Protein AF-A0A938VDA0-F1 (afdb_monomer)

Secondary structure (DSSP, 8-state):
---HHHHHHHHS--SSSGGGTTHHHHHHHHHHHHHHHHHHHHHHHHHHTT-SS--HHHHHHHHHIIIIIIIHHHHHHHIIIIIHHHTTB---TTHHHHHHHHHHHHHHHHHHHHHHHHTT-HHHHHHHHHHHHHHHHHHHHHTTTTSPBSS--S-HHHHHHHHHHHHHHHHHHHHHHHHHHHHHHHHHHH-S-S-HHHHHHHHHHHHHHHIIIIIIHHHHHHHHHHSHHHHHHHHH-HHHHHHHHHHHHHHHHHHHHHHHHTTTSHHHHHHHHHHHHHHHHHHHHHHHHHHHHHHHHHH-

Mean predicted aligned error: 5.17 Å

Solvent-accessible surface area (backbone atoms only — not comparable to full-atom values): 14751 Å² total; per-residue (Å²): 136,84,59,75,68,59,60,54,68,74,66,57,71,68,81,72,57,65,75,44,30,35,53,47,22,39,50,35,9,53,52,20,42,54,51,28,50,54,53,48,54,51,44,49,52,44,41,76,74,66,43,93,66,70,56,65,40,57,51,51,26,34,50,44,21,45,47,62,19,19,54,43,17,44,49,52,18,52,39,70,71,46,40,40,72,71,47,35,29,47,49,41,88,57,35,60,72,43,40,48,58,42,30,51,51,36,39,51,15,49,51,32,31,31,48,17,34,68,71,69,34,64,69,47,27,46,56,15,40,50,48,34,44,52,39,53,52,51,50,46,56,30,42,15,64,88,54,66,67,62,56,88,61,100,49,48,88,60,37,52,57,52,40,54,50,53,45,52,19,50,49,26,36,54,49,11,47,48,43,39,42,51,52,50,51,45,54,72,74,65,55,91,82,79,51,74,65,54,54,52,23,27,47,46,15,15,47,38,14,33,50,40,20,22,50,50,42,50,50,53,55,48,45,41,68,71,37,74,58,29,24,58,46,39,69,75,40,48,65,44,55,53,50,15,47,49,28,20,46,50,10,19,49,40,23,26,53,21,19,58,74,56,16,70,51,75,73,26,29,54,40,32,51,50,9,50,52,32,30,51,50,12,52,50,48,52,44,49,51,46,54,51,36,55,56,54,63,74,75,110

Foldseek 3Di:
DDPPVVVVVVPDDPPDDLLCLLVLLVVQQVVLVVVLVVLVVVQVVCVVVPDPHRPPLSVVLSLLSNQQRHLVSVVSSCCLNPVCVLLQADAAPCLSVVSNVLSVLSSCLSVQLSVCSVVVPLVSNLVSLVSNLVSLVVNCVRSNLVPDGNDDDPCCVLNVVLSVLQVQLSVLLSVLSVLLSVLSVCCVPVPPPDDPQLSVLSNVLSSLSRVQSHRLSCCLSVCCPPPVLSVVLCVVVVVLNVQLSVLSSCLSVQSSVLSNPPRCDDVSVVSNVSSVVSNVVSSVSSCVSVVVSVVVVVVD

pLDDT: mean 91.03, std 11.96, range [44.91, 98.56]

Structure (mmCIF, N/CA/C/O backbone):
data_AF-A0A938VDA0-F1
#
_entry.id   AF-A0A938VDA0-F1
#
loop_
_atom_site.group_PDB
_atom_site.id
_atom_site.type_symbol
_atom_site.label_atom_id
_atom_site.label_alt_id
_atom_site.label_comp_id
_atom_site.label_asym_id
_atom_site.label_entity_id
_atom_site.label_seq_id
_atom_site.pdbx_PDB_ins_code
_atom_site.Cartn_x
_atom_site.Cartn_y
_atom_site.Cartn_z
_atom_site.occupancy
_atom_site.B_iso_or_equiv
_atom_site.auth_seq_id
_atom_site.auth_comp_id
_atom_site.auth_asym_id
_atom_site.auth_atom_id
_atom_site.pdbx_PDB_model_num
ATOM 1 N N . MET A 1 1 ? -37.618 -11.335 28.542 1.00 51.41 1 MET A N 1
ATOM 2 C CA . MET A 1 1 ? -36.724 -12.392 28.023 1.00 51.41 1 MET A CA 1
ATOM 3 C C . MET A 1 1 ? -36.690 -12.282 26.501 1.00 51.41 1 MET A C 1
ATOM 5 O O . MET A 1 1 ? -37.527 -12.860 25.824 1.00 51.41 1 MET A O 1
ATOM 9 N N . TRP A 1 2 ? -35.803 -11.437 25.969 1.00 50.12 2 TRP A N 1
ATOM 10 C CA . TRP A 1 2 ? -35.653 -11.241 24.523 1.00 50.12 2 TRP A CA 1
ATOM 11 C C . TRP A 1 2 ? -34.935 -12.457 23.929 1.00 50.12 2 TRP A C 1
ATOM 13 O O . TRP A 1 2 ? -33.866 -12.837 24.407 1.00 50.12 2 TRP A O 1
ATOM 23 N N . ARG A 1 3 ? -35.543 -13.120 22.937 1.00 59.59 3 ARG A N 1
ATOM 24 C CA . ARG A 1 3 ? -34.975 -14.322 22.311 1.00 59.59 3 ARG A CA 1
ATOM 25 C C . ARG A 1 3 ? -33.664 -13.944 21.615 1.00 59.59 3 ARG A C 1
ATOM 27 O O . ARG A 1 3 ? -33.639 -13.040 20.789 1.00 59.59 3 ARG A O 1
ATOM 34 N N . ILE A 1 4 ? -32.587 -14.687 21.887 1.00 57.53 4 ILE A N 1
ATOM 35 C CA . ILE A 1 4 ? -31.253 -14.564 21.252 1.00 57.53 4 ILE A CA 1
ATOM 36 C C . ILE A 1 4 ? -31.329 -14.528 19.705 1.00 57.53 4 ILE A C 1
ATOM 38 O O . ILE A 1 4 ? -30.445 -13.991 19.037 1.00 57.53 4 ILE A O 1
ATOM 42 N N . VAL A 1 5 ? -32.414 -15.052 19.129 1.00 56.56 5 VAL A N 1
ATOM 43 C CA . VAL A 1 5 ? -32.716 -15.028 17.692 1.00 56.56 5 VAL A CA 1
ATOM 44 C C . VAL A 1 5 ? -32.993 -13.609 17.160 1.00 56.56 5 VAL A C 1
ATOM 46 O O . VAL A 1 5 ? -32.549 -13.292 16.056 1.00 56.56 5 VAL A O 1
ATOM 49 N N . ASP A 1 6 ? -33.622 -12.720 17.937 1.00 54.22 6 ASP A N 1
ATOM 50 C CA . ASP A 1 6 ? -33.937 -11.349 17.492 1.00 54.22 6 ASP A CA 1
ATOM 51 C C . ASP A 1 6 ? -32.702 -10.437 17.465 1.00 54.22 6 ASP A C 1
ATOM 53 O O . ASP A 1 6 ? -32.569 -9.582 16.583 1.00 54.22 6 ASP A O 1
ATOM 57 N N . LEU A 1 7 ? -31.729 -10.695 18.349 1.00 54.41 7 LEU A N 1
ATOM 58 C CA . LEU A 1 7 ? -30.435 -10.004 18.355 1.00 54.41 7 LEU A CA 1
ATOM 59 C C . LEU A 1 7 ? -29.567 -10.362 17.138 1.00 54.41 7 LEU A C 1
ATOM 61 O O . LEU A 1 7 ? -28.778 -9.532 16.691 1.00 54.41 7 LEU A O 1
ATOM 65 N N . ARG A 1 8 ? -29.725 -11.560 16.552 1.00 51.03 8 ARG A N 1
ATOM 66 C CA . ARG A 1 8 ? -29.027 -11.924 15.303 1.00 51.03 8 ARG A CA 1
ATOM 67 C C . ARG A 1 8 ? -29.628 -11.258 14.069 1.00 51.03 8 ARG A C 1
ATOM 69 O O . ARG A 1 8 ? -28.890 -10.956 13.140 1.00 51.03 8 ARG A O 1
ATOM 76 N N . ARG A 1 9 ? -30.937 -10.985 14.051 1.00 48.81 9 ARG A N 1
ATOM 77 C CA . ARG A 1 9 ? -31.575 -10.286 12.920 1.00 48.81 9 ARG A CA 1
ATOM 78 C C . ARG A 1 9 ? -31.249 -8.790 12.878 1.00 48.81 9 ARG A C 1
ATOM 80 O O . ARG A 1 9 ? -31.239 -8.219 11.797 1.00 48.81 9 ARG A O 1
ATOM 87 N N . HIS A 1 10 ? -30.913 -8.184 14.017 1.00 48.62 10 HIS A N 1
ATOM 88 C CA . HIS A 1 10 ? -30.520 -6.770 14.097 1.00 48.62 10 HIS A CA 1
ATOM 89 C C . HIS A 1 10 ? -29.002 -6.535 14.014 1.00 48.62 10 HIS A C 1
ATOM 91 O O . HIS A 1 10 ? -28.570 -5.392 13.872 1.00 48.62 10 HIS A O 1
ATOM 97 N N . SER A 1 11 ? -28.176 -7.586 14.093 1.00 48.91 11 SER A N 1
ATOM 98 C CA . SER A 1 11 ? -26.710 -7.466 14.045 1.00 48.91 11 SER A CA 1
ATOM 99 C C . SER A 1 11 ? -26.097 -7.728 12.667 1.00 48.91 11 SER A C 1
ATOM 101 O O . SER A 1 11 ? -24.922 -7.425 12.447 1.00 48.91 11 SER A O 1
ATOM 103 N N . ILE A 1 12 ? -26.879 -8.230 11.711 1.00 49.72 12 ILE A N 1
ATOM 104 C CA . ILE A 1 12 ? -26.421 -8.448 10.340 1.00 49.72 12 ILE A CA 1
ATOM 105 C C . ILE A 1 12 ? -26.788 -7.200 9.546 1.00 49.72 12 ILE A C 1
ATOM 107 O O . ILE A 1 12 ? -27.939 -6.993 9.172 1.00 49.72 12 ILE A O 1
ATOM 111 N N . GLN A 1 13 ? -25.799 -6.326 9.349 1.00 52.91 13 GLN A N 1
ATOM 112 C CA . GLN A 1 13 ? -25.947 -5.151 8.493 1.00 52.91 13 GLN A CA 1
ATOM 113 C C . GLN A 1 13 ? -26.580 -5.559 7.156 1.00 52.91 13 GLN A C 1
ATOM 115 O O . GLN A 1 13 ? -26.194 -6.605 6.630 1.00 52.91 13 GLN A O 1
ATOM 120 N N . PRO A 1 14 ? -27.499 -4.755 6.591 1.00 45.00 14 PRO A N 1
ATOM 121 C CA . PRO A 1 14 ? -28.117 -5.075 5.314 1.00 45.00 14 PRO A CA 1
ATOM 122 C C . PRO A 1 14 ? -27.029 -5.347 4.268 1.00 45.00 14 PRO A C 1
ATOM 124 O O . PRO A 1 14 ? -26.187 -4.488 3.982 1.00 45.00 14 PRO A O 1
ATOM 127 N N . THR A 1 15 ? -27.032 -6.579 3.755 1.00 53.41 15 THR A N 1
ATOM 128 C CA . THR A 1 15 ? -26.100 -7.112 2.749 1.00 53.41 15 THR A CA 1
ATOM 129 C C . THR A 1 15 ? -26.357 -6.538 1.357 1.00 53.41 15 THR A C 1
ATOM 131 O O . THR A 1 15 ? -25.521 -6.680 0.474 1.00 53.41 15 THR A O 1
ATOM 134 N N . SER A 1 16 ? -27.474 -5.837 1.162 1.00 46.28 16 SER A N 1
ATOM 135 C CA . SER A 1 16 ? -27.840 -5.169 -0.085 1.00 46.28 16 SER A CA 1
ATOM 136 C C . SER A 1 16 ? -27.934 -3.652 0.107 1.00 46.28 16 SER A C 1
ATOM 138 O O . SER A 1 16 ? -28.645 -3.183 0.997 1.00 46.28 16 SER A O 1
ATOM 140 N N . GLY A 1 17 ? -27.248 -2.877 -0.741 1.00 55.62 17 GLY A N 1
ATOM 141 C CA . GLY A 1 17 ? -27.316 -1.409 -0.773 1.00 55.62 17 GLY A CA 1
ATOM 142 C C . GLY A 1 17 ? -25.942 -0.730 -0.821 1.00 55.62 17 GLY A C 1
ATOM 143 O O . GLY A 1 17 ? -24.921 -1.379 -1.034 1.00 55.62 17 GLY A O 1
ATOM 144 N N . ALA A 1 18 ? -25.891 0.589 -0.586 1.00 57.66 18 ALA A N 1
ATOM 145 C CA . ALA A 1 18 ? -24.644 1.377 -0.526 1.00 57.66 18 ALA A CA 1
ATOM 146 C C . ALA A 1 18 ? -23.606 0.830 0.486 1.00 57.66 18 ALA A C 1
ATOM 148 O O . ALA A 1 18 ? -22.428 1.177 0.433 1.00 57.66 18 ALA A O 1
ATOM 149 N N . THR A 1 19 ? -24.033 -0.063 1.383 1.00 61.97 19 THR A N 1
ATOM 150 C CA . THR A 1 19 ? -23.209 -0.833 2.321 1.00 61.97 19 THR A CA 1
ATOM 151 C C . THR A 1 19 ? -22.328 -1.898 1.661 1.00 61.97 19 THR A C 1
ATOM 153 O O . THR A 1 19 ? -21.338 -2.278 2.277 1.00 61.97 19 THR A O 1
ATOM 156 N N . ALA A 1 20 ? -22.612 -2.340 0.430 1.00 79.38 20 ALA A N 1
ATOM 157 C CA . ALA A 1 20 ? -21.782 -3.278 -0.343 1.00 79.38 20 ALA A CA 1
ATOM 158 C C . ALA A 1 20 ? -20.717 -2.576 -1.214 1.00 79.38 20 ALA A C 1
ATOM 160 O O . ALA A 1 20 ? -19.904 -3.220 -1.864 1.00 79.38 20 ALA A O 1
ATOM 161 N N . ALA A 1 21 ? -20.670 -1.238 -1.222 1.00 84.44 21 ALA A N 1
ATOM 162 C CA . ALA A 1 21 ? -19.783 -0.471 -2.102 1.00 84.44 21 ALA A CA 1
ATOM 163 C C . ALA A 1 21 ? -18.288 -0.833 -1.970 1.00 84.44 21 ALA A C 1
ATOM 165 O O . ALA A 1 21 ? -17.552 -0.778 -2.954 1.00 84.44 21 ALA A O 1
ATOM 166 N N . TRP A 1 22 ? -17.845 -1.227 -0.773 1.00 90.50 22 TRP A N 1
ATOM 167 C CA . TRP A 1 22 ? -16.465 -1.634 -0.486 1.00 90.50 22 TRP A CA 1
ATOM 168 C C . TRP A 1 22 ? -16.049 -2.925 -1.216 1.00 90.50 22 TRP A C 1
ATOM 170 O O . TRP A 1 22 ? -14.860 -3.108 -1.472 1.00 90.50 22 TRP A O 1
ATOM 180 N N . GLU A 1 23 ? -16.999 -3.783 -1.610 1.00 94.31 23 GLU A N 1
ATOM 181 C CA . GLU A 1 23 ? -16.739 -5.016 -2.373 1.00 94.31 23 GLU A CA 1
ATOM 182 C C . GLU A 1 23 ? -16.109 -4.716 -3.735 1.00 94.31 23 GLU A C 1
ATOM 184 O O . GLU A 1 23 ? -15.361 -5.525 -4.271 1.00 94.31 23 GLU A O 1
ATOM 189 N N . ARG A 1 24 ? -16.317 -3.510 -4.276 1.00 95.12 24 ARG A N 1
ATOM 190 C CA . ARG A 1 24 ? -15.677 -3.089 -5.527 1.00 95.12 24 ARG A CA 1
ATOM 191 C C . ARG A 1 24 ? -14.156 -3.009 -5.408 1.00 95.12 24 ARG A C 1
ATOM 193 O O . ARG A 1 24 ? -13.468 -3.359 -6.358 1.00 95.12 24 ARG A O 1
ATOM 200 N N . PHE A 1 25 ? -13.618 -2.627 -4.247 1.00 96.62 25 PHE A N 1
ATOM 201 C CA . PHE A 1 25 ? -12.173 -2.703 -4.011 1.00 96.62 25 PHE A CA 1
ATOM 202 C C . PHE A 1 25 ? -11.686 -4.155 -3.902 1.00 96.62 25 PHE A C 1
ATOM 204 O O . PHE A 1 25 ? -10.591 -4.452 -4.375 1.00 96.62 25 PHE A O 1
ATOM 211 N N . LEU A 1 26 ? -12.501 -5.073 -3.357 1.00 96.19 26 LEU A N 1
ATOM 212 C CA . LEU A 1 26 ? -12.177 -6.505 -3.390 1.00 96.19 26 LEU A CA 1
ATOM 213 C C . LEU A 1 26 ? -12.127 -7.036 -4.820 1.00 96.19 26 LEU A C 1
ATOM 215 O O . LEU A 1 26 ? -11.222 -7.799 -5.135 1.00 96.19 26 LEU A O 1
ATOM 219 N N . LEU A 1 27 ? -13.064 -6.627 -5.680 1.00 96.94 27 LEU A N 1
ATOM 220 C CA . LEU A 1 27 ? -13.062 -7.018 -7.090 1.00 96.94 27 LEU A CA 1
ATOM 221 C C . LEU A 1 27 ? -11.799 -6.526 -7.802 1.00 96.94 27 LEU A C 1
ATOM 223 O O . LEU A 1 27 ? -11.171 -7.307 -8.512 1.00 96.94 27 LEU A O 1
ATOM 227 N N . VAL A 1 28 ? -11.379 -5.277 -7.562 1.00 97.88 28 VAL A N 1
ATOM 228 C CA . VAL A 1 28 ? -10.095 -4.770 -8.079 1.00 97.88 28 VAL A CA 1
ATOM 229 C C . VAL A 1 28 ? -8.932 -5.609 -7.552 1.00 97.88 28 VAL A C 1
ATOM 231 O O . VAL A 1 28 ? -8.068 -6.007 -8.333 1.00 97.88 28 VAL A O 1
ATOM 234 N N . GLY A 1 29 ? -8.920 -5.930 -6.256 1.00 97.81 29 GLY A N 1
ATOM 235 C CA . GLY A 1 29 ? -7.858 -6.732 -5.656 1.00 97.81 29 GLY A CA 1
ATOM 236 C C . GLY A 1 29 ? -7.781 -8.153 -6.220 1.00 97.81 29 GLY A C 1
ATOM 237 O O . GLY A 1 29 ? -6.710 -8.596 -6.628 1.00 97.81 29 GLY A O 1
ATOM 238 N N . ALA A 1 30 ? -8.914 -8.851 -6.302 1.00 98.00 30 ALA A N 1
ATOM 239 C CA . ALA A 1 30 ? -9.009 -10.202 -6.851 1.00 98.00 30 ALA A CA 1
ATOM 240 C C . ALA A 1 30 ? -8.657 -10.236 -8.345 1.00 98.00 30 ALA A C 1
ATOM 242 O O . ALA A 1 30 ? -7.887 -11.094 -8.774 1.00 98.00 30 ALA A O 1
ATOM 243 N N . GLY A 1 31 ? -9.157 -9.271 -9.124 1.00 98.38 31 GLY A N 1
ATOM 244 C CA . GLY A 1 31 ? -8.803 -9.123 -10.535 1.00 98.38 31 GLY A CA 1
ATOM 245 C C . GLY A 1 31 ? -7.309 -8.861 -10.730 1.00 98.38 31 GLY A C 1
ATOM 246 O O . GLY A 1 31 ? -6.688 -9.467 -11.600 1.00 98.38 31 GLY A O 1
ATOM 247 N N . SER A 1 32 ? -6.706 -8.034 -9.872 1.00 98.50 32 SER A N 1
ATOM 248 C CA . SER A 1 32 ? -5.265 -7.762 -9.914 1.00 98.50 32 SER A CA 1
ATOM 249 C C . SER A 1 32 ? -4.434 -8.998 -9.576 1.00 98.50 32 SER A C 1
ATOM 251 O O . SER A 1 32 ? -3.435 -9.258 -10.241 1.00 98.50 32 SER A O 1
ATOM 253 N N . LEU A 1 33 ? -4.860 -9.793 -8.588 1.00 98.50 33 LEU A N 1
ATOM 254 C CA . LEU A 1 33 ? -4.209 -11.059 -8.248 1.00 98.50 33 LEU A CA 1
ATOM 255 C C . LEU A 1 33 ? -4.292 -12.065 -9.404 1.00 98.50 33 LEU A C 1
ATOM 257 O O . LEU A 1 33 ? -3.285 -12.680 -9.748 1.00 98.50 33 LEU A O 1
ATOM 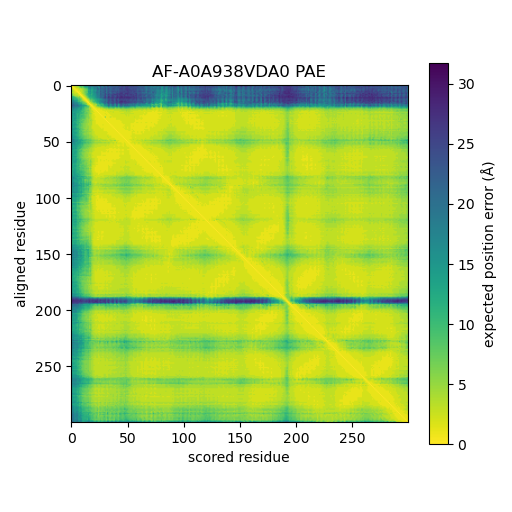261 N N . ALA A 1 34 ? -5.464 -12.204 -10.031 1.00 98.44 34 ALA A N 1
ATOM 262 C CA . ALA A 1 34 ? -5.645 -13.080 -11.186 1.00 98.44 34 ALA A CA 1
ATOM 263 C C . ALA A 1 34 ? -4.764 -12.643 -12.370 1.00 98.44 34 ALA A C 1
ATOM 265 O O . ALA A 1 34 ? -4.059 -13.466 -12.952 1.00 98.44 34 ALA A O 1
ATOM 266 N N . ALA A 1 35 ? -4.729 -11.344 -12.680 1.00 98.50 35 ALA A N 1
ATOM 267 C CA . ALA A 1 35 ? -3.855 -10.797 -13.715 1.00 98.50 35 ALA A CA 1
ATOM 268 C C . ALA A 1 35 ? -2.366 -11.019 -13.390 1.00 98.50 35 ALA A C 1
ATOM 270 O O . ALA A 1 35 ? -1.595 -11.413 -14.265 1.00 98.50 35 ALA A O 1
ATOM 271 N N . ALA A 1 36 ? -1.960 -10.835 -12.129 1.00 98.44 36 ALA A N 1
ATOM 272 C CA . ALA A 1 36 ? -0.593 -11.103 -11.695 1.00 98.44 36 ALA A CA 1
ATOM 273 C C . ALA A 1 36 ? -0.236 -12.586 -11.851 1.00 98.44 36 ALA A C 1
ATOM 275 O O . ALA A 1 36 ? 0.874 -12.893 -12.277 1.00 98.44 36 ALA A O 1
ATOM 276 N N . ALA A 1 37 ? -1.156 -13.507 -11.549 1.00 98.50 37 ALA A N 1
ATOM 277 C CA . ALA A 1 37 ? -0.945 -14.940 -11.740 1.00 98.50 37 ALA A CA 1
ATOM 278 C C . ALA A 1 37 ? -0.730 -15.296 -13.222 1.00 98.50 37 ALA A C 1
ATOM 280 O O . ALA A 1 37 ? 0.184 -16.055 -13.535 1.00 98.50 37 ALA A O 1
ATOM 281 N N . VAL A 1 38 ? -1.498 -14.692 -14.137 1.00 98.56 38 VAL A N 1
ATOM 282 C CA . VAL A 1 38 ? -1.310 -14.862 -15.590 1.00 98.56 38 VAL A CA 1
ATOM 283 C C . VAL A 1 38 ? 0.061 -14.348 -16.038 1.00 98.56 38 VAL A C 1
ATOM 285 O O . VAL A 1 38 ? 0.774 -15.048 -16.757 1.00 98.56 38 VAL A O 1
ATOM 288 N N . LEU A 1 39 ? 0.470 -13.155 -15.590 1.00 98.25 39 LEU A N 1
ATOM 289 C CA . LEU A 1 39 ? 1.792 -12.612 -15.921 1.00 98.25 39 LEU A CA 1
ATOM 290 C C . LEU A 1 39 ? 2.936 -13.444 -15.324 1.00 98.25 39 LEU A C 1
ATOM 292 O O . LEU A 1 39 ? 3.953 -13.626 -15.987 1.00 98.25 39 LEU A O 1
ATOM 296 N N . ASN A 1 40 ? 2.766 -13.990 -14.116 1.00 98.06 40 ASN A N 1
ATOM 297 C CA . ASN A 1 40 ? 3.735 -14.916 -13.525 1.00 98.06 40 ASN A CA 1
ATOM 298 C C . ASN A 1 40 ? 3.835 -16.217 -14.329 1.00 98.06 40 ASN A C 1
ATOM 300 O O . ASN A 1 40 ? 4.942 -16.672 -14.591 1.00 98.06 40 ASN A O 1
ATOM 304 N N . ALA A 1 41 ? 2.712 -16.797 -14.761 1.00 98.44 41 ALA A N 1
ATOM 305 C CA . ALA A 1 41 ? 2.722 -17.996 -15.598 1.00 98.44 41 ALA A CA 1
ATOM 306 C C . ALA A 1 41 ? 3.474 -17.751 -16.915 1.00 98.44 41 ALA A C 1
ATOM 308 O O . ALA A 1 41 ? 4.315 -18.560 -17.300 1.00 98.44 41 ALA A O 1
ATOM 309 N N . ARG A 1 42 ? 3.242 -16.598 -17.558 1.00 97.88 42 ARG A N 1
ATOM 310 C CA . ARG A 1 42 ? 4.019 -16.172 -18.729 1.00 97.88 42 ARG A CA 1
ATOM 311 C C . ARG A 1 42 ? 5.512 -16.048 -18.411 1.00 97.88 42 ARG A C 1
ATOM 313 O O . ARG A 1 42 ? 6.321 -16.610 -19.135 1.00 97.88 42 ARG A O 1
ATOM 320 N N . ALA A 1 43 ? 5.871 -15.361 -17.326 1.00 97.50 43 ALA A N 1
ATOM 321 C CA . ALA A 1 43 ? 7.266 -15.198 -16.922 1.00 97.50 43 ALA A CA 1
ATOM 322 C C . ALA A 1 43 ? 7.962 -16.549 -16.668 1.00 97.50 43 ALA A C 1
ATOM 324 O O . ALA A 1 43 ? 9.117 -16.722 -17.042 1.00 97.50 43 ALA A O 1
ATOM 325 N N . ILE A 1 44 ? 7.257 -17.525 -16.084 1.00 98.12 44 ILE A N 1
ATOM 326 C CA . ILE A 1 44 ? 7.762 -18.894 -15.899 1.00 98.12 44 ILE A CA 1
ATOM 327 C C . ILE A 1 44 ? 8.010 -19.572 -17.250 1.00 98.12 44 ILE A C 1
ATOM 329 O O . ILE A 1 44 ? 9.059 -20.185 -17.425 1.00 98.12 44 ILE A O 1
ATOM 333 N N . VAL A 1 45 ? 7.082 -19.453 -18.206 1.00 98.25 45 VAL A N 1
ATOM 334 C CA . VAL A 1 45 ? 7.259 -19.999 -19.563 1.00 98.25 45 VAL A CA 1
ATOM 335 C C . VAL A 1 45 ? 8.481 -19.383 -20.247 1.00 98.25 45 VAL A C 1
ATOM 337 O O . VAL A 1 45 ? 9.287 -20.125 -20.801 1.00 98.25 45 VAL A O 1
ATOM 340 N N . ASP A 1 46 ? 8.661 -18.063 -20.149 1.00 97.19 46 ASP A N 1
ATOM 341 C CA . ASP A 1 46 ? 9.818 -17.365 -20.723 1.00 97.19 46 ASP A CA 1
ATOM 342 C C . ASP A 1 46 ? 11.140 -17.881 -20.111 1.00 97.19 46 ASP A C 1
ATOM 344 O O . ASP A 1 46 ? 12.086 -18.186 -20.840 1.00 97.19 46 ASP A O 1
ATOM 348 N N . LEU A 1 47 ? 11.197 -18.051 -18.781 1.00 97.62 47 LEU A N 1
ATOM 349 C CA . LEU A 1 47 ? 12.372 -18.584 -18.074 1.00 97.62 47 LEU A CA 1
ATOM 350 C C . LEU A 1 47 ? 12.680 -20.039 -18.460 1.00 97.62 47 LEU A C 1
ATOM 352 O O . LEU A 1 47 ? 13.828 -20.375 -18.744 1.00 97.62 47 LEU A O 1
ATOM 356 N N . VAL A 1 48 ? 11.664 -20.906 -18.506 1.00 98.19 48 VAL A N 1
ATOM 357 C CA . VAL A 1 48 ? 11.820 -22.311 -18.933 1.00 98.19 48 VAL A CA 1
ATOM 358 C C . VAL A 1 48 ? 12.241 -22.397 -20.404 1.00 98.19 48 VAL A C 1
ATOM 360 O O . VAL A 1 48 ? 13.001 -23.289 -20.772 1.00 98.19 48 VAL A O 1
ATOM 363 N N . GLY A 1 49 ? 11.808 -21.444 -21.233 1.00 97.56 49 GLY A N 1
ATOM 364 C CA . GLY A 1 49 ? 12.228 -21.285 -22.626 1.00 97.56 49 GLY A CA 1
ATOM 365 C C . GLY A 1 49 ? 13.658 -20.765 -22.814 1.00 97.56 49 GLY A C 1
ATOM 366 O O . GLY A 1 49 ? 14.085 -20.589 -23.953 1.00 97.56 49 GLY A O 1
ATOM 367 N N . GLY A 1 50 ? 14.404 -20.526 -21.729 1.00 97.75 50 GLY A N 1
ATOM 368 C CA . GLY A 1 50 ? 15.809 -20.119 -21.764 1.00 97.75 50 GLY A CA 1
ATOM 369 C C . GLY A 1 50 ? 16.056 -18.624 -21.554 1.00 97.75 50 GLY A C 1
ATOM 370 O O . GLY A 1 50 ? 17.201 -18.188 -21.686 1.00 97.75 50 GLY A O 1
ATOM 371 N N . ALA A 1 51 ? 15.037 -17.823 -21.218 1.00 97.00 51 ALA A N 1
ATOM 372 C CA . ALA A 1 51 ? 15.272 -16.438 -20.817 1.00 97.00 51 ALA A CA 1
ATOM 373 C C . ALA A 1 51 ? 16.098 -16.396 -19.512 1.00 97.00 51 ALA A C 1
ATOM 375 O O . ALA A 1 51 ? 15.772 -17.107 -18.560 1.00 97.00 51 ALA A O 1
ATOM 376 N N . PRO A 1 52 ? 17.146 -15.556 -19.419 1.00 96.56 52 PRO A N 1
ATOM 377 C CA . PRO A 1 52 ? 18.022 -15.535 -18.246 1.00 96.56 52 PRO A CA 1
ATOM 378 C C . PRO A 1 52 ? 17.364 -14.890 -17.017 1.00 96.56 52 PRO A C 1
ATOM 380 O O . PRO A 1 52 ? 17.693 -15.241 -15.887 1.00 96.56 52 PRO A O 1
ATOM 383 N N . ILE A 1 53 ? 16.453 -13.936 -17.232 1.00 96.56 53 ILE A N 1
ATOM 384 C CA . ILE A 1 53 ? 15.705 -13.209 -16.201 1.00 96.56 53 ILE A CA 1
ATOM 385 C C . ILE A 1 53 ? 14.330 -12.799 -16.742 1.00 96.56 53 ILE A C 1
ATOM 387 O O . ILE A 1 53 ? 14.126 -12.716 -17.954 1.00 96.56 53 ILE A O 1
ATOM 391 N N . VAL A 1 54 ? 13.394 -12.495 -15.842 1.00 96.81 54 VAL A N 1
ATOM 392 C CA . VAL A 1 54 ? 12.080 -11.948 -16.209 1.00 96.81 54 VAL A CA 1
ATOM 393 C C . VAL A 1 54 ? 12.253 -10.532 -16.781 1.00 96.81 54 VAL A C 1
ATOM 395 O O . VAL A 1 54 ? 12.915 -9.715 -16.137 1.00 96.81 54 VAL A O 1
ATOM 398 N N . PRO A 1 55 ? 11.646 -10.196 -17.938 1.00 94.44 55 PRO A N 1
ATOM 399 C CA . PRO A 1 55 ? 11.711 -8.845 -18.489 1.00 94.44 55 PRO A CA 1
ATOM 400 C C . PRO A 1 55 ? 11.222 -7.790 -17.489 1.00 94.44 55 PRO A C 1
ATOM 402 O O . PRO A 1 55 ? 10.164 -7.957 -16.878 1.00 94.44 55 PRO A O 1
ATOM 405 N N . THR A 1 56 ? 11.946 -6.672 -17.367 1.00 92.56 56 THR A N 1
ATOM 406 C CA . THR A 1 56 ? 11.652 -5.606 -16.390 1.00 92.56 56 THR A CA 1
ATOM 407 C C . THR A 1 56 ? 10.204 -5.124 -16.468 1.00 92.56 56 THR A C 1
ATOM 409 O O . THR A 1 56 ? 9.542 -5.022 -15.442 1.00 92.56 56 THR A O 1
ATOM 412 N N . ALA A 1 57 ? 9.666 -4.918 -17.674 1.00 94.56 57 ALA A N 1
ATOM 413 C CA . ALA A 1 57 ? 8.271 -4.520 -17.871 1.00 94.56 57 ALA A CA 1
ATOM 414 C C . ALA A 1 57 ? 7.267 -5.506 -17.240 1.00 94.56 57 ALA A C 1
ATOM 416 O O . ALA A 1 57 ? 6.290 -5.090 -16.618 1.00 94.56 57 ALA A O 1
ATOM 417 N N . VAL A 1 58 ? 7.520 -6.814 -17.361 1.00 96.81 58 VAL A N 1
ATOM 418 C CA . VAL A 1 58 ? 6.673 -7.864 -16.775 1.00 96.81 58 VAL A CA 1
ATOM 419 C C . VAL A 1 58 ? 6.837 -7.893 -15.256 1.00 96.81 58 VAL A C 1
ATOM 421 O O . VAL A 1 58 ? 5.838 -7.946 -14.539 1.00 96.81 58 VAL A O 1
ATOM 424 N N . ALA A 1 59 ? 8.071 -7.799 -14.754 1.00 96.19 59 ALA A N 1
ATOM 425 C CA . ALA A 1 59 ? 8.351 -7.770 -13.319 1.00 96.19 59 ALA A CA 1
ATOM 426 C C . ALA A 1 59 ? 7.690 -6.563 -12.622 1.00 96.19 59 ALA A C 1
ATOM 428 O O . ALA A 1 59 ? 7.035 -6.720 -11.591 1.00 96.19 59 ALA A O 1
ATOM 429 N N . GLU A 1 60 ? 7.795 -5.372 -13.213 1.00 95.31 60 GLU A N 1
ATOM 430 C CA . GLU A 1 60 ? 7.182 -4.138 -12.712 1.00 95.31 60 GLU A CA 1
ATOM 431 C C . GLU A 1 60 ? 5.647 -4.198 -12.756 1.00 95.31 60 GLU A C 1
ATOM 433 O O . GLU A 1 60 ? 4.978 -3.830 -11.785 1.00 95.31 60 GLU A O 1
ATOM 438 N N . ALA A 1 61 ? 5.079 -4.738 -13.839 1.00 97.31 61 ALA A N 1
ATOM 439 C CA . ALA A 1 61 ? 3.643 -4.971 -13.962 1.00 97.31 61 ALA A CA 1
ATOM 440 C C . ALA A 1 61 ? 3.120 -5.931 -12.878 1.00 97.31 61 ALA A C 1
ATOM 442 O O . ALA A 1 61 ? 2.119 -5.627 -12.222 1.00 97.31 61 ALA A O 1
ATOM 443 N N . ILE A 1 62 ? 3.811 -7.055 -12.641 1.00 97.94 62 ILE A N 1
ATOM 444 C CA . ILE A 1 62 ? 3.484 -8.016 -11.575 1.00 97.94 62 ILE A CA 1
ATOM 445 C C . ILE A 1 62 ? 3.563 -7.340 -10.204 1.00 97.94 62 ILE A C 1
ATOM 447 O O . ILE A 1 62 ? 2.623 -7.440 -9.414 1.00 97.94 62 ILE A O 1
ATOM 451 N N . ALA A 1 63 ? 4.655 -6.628 -9.919 1.00 97.00 63 ALA A N 1
ATOM 452 C CA . ALA A 1 63 ? 4.849 -5.959 -8.638 1.00 97.00 63 ALA A CA 1
ATOM 453 C C . ALA A 1 63 ? 3.750 -4.918 -8.362 1.00 97.00 63 ALA A C 1
ATOM 455 O O . ALA A 1 63 ? 3.218 -4.868 -7.251 1.00 97.00 63 ALA A O 1
ATOM 456 N N . HIS A 1 64 ? 3.356 -4.129 -9.368 1.00 97.94 64 HIS A N 1
ATOM 457 C CA . HIS A 1 64 ? 2.266 -3.162 -9.233 1.00 97.94 64 HIS A CA 1
ATOM 458 C C . HIS A 1 64 ? 0.911 -3.846 -8.987 1.00 97.94 64 HIS A C 1
ATOM 460 O O . HIS A 1 64 ? 0.177 -3.439 -8.082 1.00 97.94 64 HIS A O 1
ATOM 466 N N . LEU A 1 65 ? 0.594 -4.914 -9.730 1.00 98.50 65 LEU A N 1
ATOM 467 C CA . LEU A 1 65 ? -0.643 -5.682 -9.548 1.00 98.50 65 LEU A CA 1
ATOM 468 C C . LEU A 1 65 ? -0.730 -6.327 -8.163 1.00 98.50 65 LEU A C 1
ATOM 470 O O . LEU A 1 65 ? -1.796 -6.316 -7.554 1.00 98.50 65 LEU A O 1
ATOM 474 N N . LEU A 1 66 ? 0.370 -6.867 -7.637 1.00 98.44 66 LEU A N 1
ATOM 475 C CA . LEU A 1 66 ? 0.381 -7.492 -6.314 1.00 98.44 66 LEU A CA 1
ATOM 476 C C . LEU A 1 66 ? 0.291 -6.456 -5.189 1.00 98.44 66 LEU A C 1
ATOM 478 O O . LEU A 1 66 ? -0.496 -6.628 -4.256 1.00 98.44 66 LEU A O 1
ATOM 482 N N . LEU A 1 67 ? 1.074 -5.377 -5.268 1.00 98.06 67 LEU A N 1
ATOM 483 C CA . LEU A 1 67 ? 1.162 -4.395 -4.191 1.00 98.06 67 LEU A CA 1
ATOM 484 C C . LEU A 1 67 ? 0.002 -3.393 -4.217 1.00 98.06 67 LEU A C 1
ATOM 486 O O . LEU A 1 67 ? -0.753 -3.294 -3.249 1.00 98.06 67 LEU A O 1
ATOM 490 N N . MET A 1 68 ? -0.144 -2.656 -5.321 1.00 98.00 68 MET A N 1
ATOM 491 C CA . MET A 1 68 ? -1.159 -1.608 -5.461 1.00 98.00 68 MET A CA 1
ATOM 492 C C . MET A 1 68 ? -2.511 -2.205 -5.856 1.00 98.00 68 MET A C 1
ATOM 494 O O . MET A 1 68 ? -3.546 -1.783 -5.350 1.00 98.00 68 MET A O 1
ATOM 498 N N . GLY A 1 69 ? -2.536 -3.230 -6.703 1.00 98.19 69 GLY A N 1
ATOM 499 C CA . GLY A 1 69 ? -3.783 -3.898 -7.073 1.00 98.19 69 GLY A CA 1
ATOM 500 C C . GLY A 1 69 ? -4.371 -4.730 -5.930 1.00 98.19 69 GLY A C 1
ATOM 501 O O . GLY A 1 69 ? -5.397 -4.376 -5.348 1.00 98.19 69 GLY A O 1
ATOM 502 N N . PHE A 1 70 ? -3.713 -5.839 -5.590 1.00 98.50 70 PHE A N 1
ATOM 503 C CA . PHE A 1 70 ? -4.221 -6.839 -4.654 1.00 98.50 70 PHE A CA 1
ATOM 504 C C . PHE A 1 70 ? -4.130 -6.398 -3.191 1.00 98.50 70 PHE A C 1
ATOM 506 O O . PHE A 1 70 ? -5.163 -6.221 -2.539 1.00 98.50 70 PHE A O 1
ATOM 513 N N . ALA A 1 71 ? -2.918 -6.208 -2.663 1.00 97.88 71 ALA A N 1
ATOM 514 C CA . ALA A 1 71 ? -2.725 -5.987 -1.233 1.00 97.88 71 ALA A CA 1
ATOM 515 C C . ALA A 1 71 ? -3.364 -4.671 -0.761 1.00 97.88 71 ALA A C 1
ATOM 517 O O . ALA A 1 71 ? -4.131 -4.657 0.206 1.00 97.88 71 ALA A O 1
ATOM 518 N N . LEU A 1 72 ? -3.113 -3.569 -1.475 1.00 98.00 72 LEU A N 1
ATOM 519 C CA . LEU A 1 72 ? -3.740 -2.285 -1.172 1.00 98.00 72 LEU A CA 1
ATOM 520 C C . LEU A 1 72 ? -5.249 -2.297 -1.464 1.00 98.00 72 LEU A C 1
ATOM 522 O O . LEU A 1 72 ? -6.007 -1.761 -0.660 1.00 98.00 72 LEU A O 1
ATOM 526 N N . GLY A 1 73 ? -5.717 -2.967 -2.525 1.00 97.69 73 GLY A N 1
ATOM 527 C CA . GLY A 1 73 ? -7.152 -3.147 -2.786 1.00 97.69 73 GLY A CA 1
ATOM 528 C C . GLY A 1 73 ? -7.889 -3.818 -1.620 1.00 97.69 73 GLY A C 1
ATOM 529 O O . GLY A 1 73 ? -8.938 -3.338 -1.185 1.00 97.69 73 GLY A O 1
ATOM 530 N N . LEU A 1 74 ? -7.302 -4.865 -1.029 1.00 97.06 74 LEU A N 1
ATOM 531 C CA . LEU A 1 74 ? -7.840 -5.519 0.166 1.00 97.06 74 LEU A CA 1
ATOM 532 C C . LEU A 1 74 ? -7.872 -4.571 1.375 1.00 97.06 74 LEU A C 1
ATOM 534 O O . LEU A 1 74 ? -8.877 -4.512 2.089 1.00 97.06 74 LEU A O 1
ATOM 538 N N . VAL A 1 75 ? -6.807 -3.790 1.590 1.00 96.19 75 VAL A N 1
ATOM 539 C CA . VAL A 1 75 ? -6.765 -2.785 2.665 1.00 96.19 75 VAL A CA 1
ATOM 540 C C . VAL A 1 75 ? -7.833 -1.714 2.464 1.00 96.19 75 VAL A C 1
ATOM 542 O O . VAL A 1 75 ? -8.555 -1.417 3.412 1.00 96.19 75 VAL A O 1
ATOM 545 N N . LEU A 1 76 ? -7.998 -1.173 1.255 1.00 96.62 76 LEU A N 1
ATOM 546 C CA . LEU A 1 76 ? -9.032 -0.180 0.942 1.00 96.62 76 LEU A CA 1
ATOM 547 C C . LEU A 1 76 ? -10.438 -0.744 1.171 1.00 96.62 76 LEU A C 1
ATOM 549 O O . LEU A 1 76 ? -11.290 -0.060 1.744 1.00 96.62 76 LEU A O 1
ATOM 553 N N . ALA A 1 77 ? -10.675 -2.001 0.791 1.00 95.38 77 ALA A N 1
ATOM 554 C CA . ALA A 1 77 ? -11.938 -2.693 1.017 1.00 95.38 77 ALA A CA 1
ATOM 555 C C . ALA A 1 77 ? -12.257 -2.830 2.517 1.00 95.38 77 ALA A C 1
ATOM 557 O O . ALA A 1 77 ? -13.308 -2.378 2.986 1.00 95.38 77 ALA A O 1
ATOM 558 N N . ILE A 1 78 ? -11.326 -3.396 3.293 1.00 92.75 78 ILE A N 1
ATOM 559 C CA . ILE A 1 78 ? -11.479 -3.585 4.744 1.00 92.75 78 ILE A CA 1
ATOM 560 C C . ILE A 1 78 ? -11.618 -2.230 5.441 1.00 92.75 78 ILE A C 1
ATOM 562 O O . ILE A 1 78 ? -12.495 -2.047 6.292 1.00 92.75 78 ILE A O 1
ATOM 566 N N . ALA A 1 79 ? -10.787 -1.258 5.068 1.00 92.56 79 ALA A N 1
ATOM 567 C CA . ALA A 1 79 ? -10.774 0.049 5.697 1.00 92.56 79 ALA A CA 1
ATOM 568 C C . ALA A 1 79 ? -12.068 0.828 5.432 1.00 92.56 79 ALA A C 1
ATOM 570 O O . ALA A 1 79 ? -12.643 1.395 6.363 1.00 92.56 79 ALA A O 1
ATOM 571 N N . SER A 1 80 ? -12.586 0.783 4.203 1.00 92.38 80 SER A N 1
ATOM 572 C CA . SER A 1 80 ? -13.870 1.408 3.855 1.00 92.38 80 SER A CA 1
ATOM 573 C C . SER A 1 80 ? -15.020 0.832 4.686 1.00 92.38 80 SER A C 1
ATOM 575 O O . SER A 1 80 ? -15.908 1.567 5.122 1.00 92.38 80 SER A O 1
ATOM 577 N N . ARG A 1 81 ? -14.985 -0.477 4.966 1.00 90.62 81 ARG A N 1
ATOM 578 C CA . ARG A 1 81 ? -16.024 -1.159 5.745 1.00 90.62 81 ARG A CA 1
ATOM 579 C C . ARG A 1 81 ? -15.916 -0.906 7.251 1.00 90.62 81 ARG A C 1
ATOM 581 O O . ARG A 1 81 ? -16.934 -0.679 7.904 1.00 90.62 81 ARG A O 1
ATOM 588 N N . VAL A 1 82 ? -14.710 -0.978 7.813 1.00 90.56 82 VAL A N 1
ATOM 589 C CA . VAL A 1 82 ? -14.519 -1.137 9.268 1.00 90.56 82 VAL A CA 1
ATOM 590 C C . VAL A 1 82 ? -13.825 0.065 9.920 1.00 90.56 82 VAL A C 1
ATOM 592 O O . VAL A 1 82 ? -14.128 0.408 11.067 1.00 90.56 82 VAL A O 1
ATOM 595 N N . LEU A 1 83 ? -12.919 0.741 9.207 1.00 89.69 83 LEU A N 1
ATOM 596 C CA . LEU A 1 83 ? -11.936 1.632 9.830 1.00 89.69 83 LEU A CA 1
ATOM 597 C C . LEU A 1 83 ? -12.560 2.882 10.456 1.00 89.69 83 LEU A C 1
ATOM 599 O O . LEU A 1 83 ? -12.215 3.233 11.581 1.00 89.69 83 LEU A O 1
ATOM 603 N N . HIS A 1 84 ? -13.510 3.530 9.776 1.00 87.94 84 HIS A N 1
ATOM 604 C CA . HIS A 1 84 ? -14.143 4.756 10.282 1.00 87.94 84 HIS A CA 1
ATOM 605 C C . HIS A 1 84 ? -14.816 4.538 11.650 1.00 87.94 84 HIS A C 1
ATOM 607 O O . HIS A 1 84 ? -14.690 5.372 12.549 1.00 87.94 84 HIS A O 1
ATOM 613 N N . ARG A 1 85 ? -15.453 3.374 11.848 1.00 88.75 85 ARG A N 1
ATOM 614 C CA . ARG A 1 85 ? -16.084 2.996 13.125 1.00 88.75 85 ARG A CA 1
ATOM 615 C C . ARG A 1 85 ? -15.041 2.656 14.176 1.00 88.75 85 ARG A C 1
ATOM 617 O O . ARG A 1 85 ? -15.124 3.137 15.299 1.00 88.75 85 ARG A O 1
ATOM 624 N N . MET A 1 86 ? -14.041 1.864 13.795 1.00 89.69 86 MET A N 1
ATOM 625 C CA . MET A 1 86 ? -12.966 1.440 14.691 1.00 89.69 86 MET A CA 1
ATOM 626 C C . MET A 1 86 ? -12.121 2.596 15.222 1.00 89.69 86 MET A C 1
ATOM 628 O O . MET A 1 86 ? -11.633 2.524 16.352 1.00 89.69 86 MET A O 1
ATOM 632 N N . LEU A 1 87 ? -11.909 3.629 14.408 1.00 91.81 87 LEU A N 1
ATOM 633 C CA . LEU A 1 87 ? -11.107 4.792 14.773 1.00 91.81 87 LEU A CA 1
ATOM 634 C C . LEU A 1 87 ? -11.940 5.935 15.357 1.00 91.81 87 LEU A C 1
ATOM 636 O O . LEU A 1 87 ? -11.352 6.931 15.779 1.00 91.81 87 LEU A O 1
ATOM 640 N N . LEU A 1 88 ? -13.274 5.810 15.393 1.00 93.00 88 LEU A N 1
ATOM 641 C CA . LEU A 1 88 ? -14.207 6.880 15.767 1.00 93.00 88 LEU A CA 1
ATOM 642 C C . LEU A 1 88 ? -13.927 8.172 14.988 1.00 93.00 88 LEU A C 1
ATOM 644 O O . LEU A 1 88 ? -13.831 9.257 15.565 1.00 93.00 88 LEU A O 1
ATOM 648 N N . VAL A 1 89 ? -13.722 8.040 13.679 1.00 92.44 89 VAL A N 1
ATOM 649 C CA . VAL A 1 89 ? -13.422 9.159 12.780 1.00 92.44 89 VAL A CA 1
ATOM 650 C C . VAL A 1 89 ? -14.704 9.601 12.085 1.00 92.44 89 VAL A C 1
ATOM 652 O O . VAL A 1 89 ? -15.544 8.776 11.720 1.00 92.44 89 VAL A O 1
ATOM 655 N N . ARG A 1 90 ? -14.865 10.916 11.912 1.00 92.69 90 ARG A N 1
ATOM 656 C CA . ARG A 1 90 ? -16.012 11.491 11.209 1.00 92.69 90 ARG A CA 1
ATOM 657 C C . ARG A 1 90 ? -15.792 11.364 9.701 1.00 92.69 90 ARG A C 1
ATOM 659 O O . ARG A 1 90 ? -15.203 12.246 9.086 1.00 92.69 90 ARG A O 1
ATOM 666 N N . ALA A 1 91 ? -16.247 10.253 9.128 1.00 92.62 91 ALA A N 1
ATOM 667 C CA . ALA A 1 91 ? -16.269 10.079 7.680 1.00 92.62 91 ALA A CA 1
ATOM 668 C C . ALA A 1 91 ? -17.189 11.121 7.024 1.00 92.62 91 ALA A C 1
ATOM 670 O O . ALA A 1 91 ? -18.222 11.500 7.583 1.00 92.62 91 ALA A O 1
ATOM 671 N N . HIS A 1 92 ? -16.820 11.567 5.828 1.00 93.69 92 HIS A N 1
ATOM 672 C CA . HIS A 1 92 ? -17.619 12.490 5.040 1.00 93.69 92 HIS A CA 1
ATOM 673 C C . HIS A 1 92 ? -18.942 11.819 4.619 1.00 93.69 92 HIS A C 1
ATOM 675 O O . HIS A 1 92 ? -18.923 10.652 4.215 1.00 93.69 92 HIS A O 1
ATOM 681 N N . PRO A 1 93 ? -20.090 12.525 4.631 1.00 90.75 93 PRO A N 1
ATOM 682 C CA . PRO A 1 93 ? -21.387 11.944 4.256 1.00 90.75 93 PRO A CA 1
ATOM 683 C C . PRO A 1 93 ? -21.412 11.384 2.825 1.00 90.75 93 PRO A C 1
ATOM 685 O O . PRO A 1 93 ? -22.170 10.465 2.523 1.00 90.75 93 PRO A O 1
ATOM 688 N N . LEU A 1 94 ? -20.551 11.903 1.944 1.00 93.81 94 LEU A N 1
ATOM 689 C CA . LEU A 1 94 ? -20.428 11.422 0.566 1.00 93.81 94 LEU A CA 1
ATOM 690 C C . LEU A 1 94 ? -19.639 10.114 0.426 1.00 93.81 94 LEU A C 1
ATOM 692 O O . LEU A 1 94 ? -19.691 9.527 -0.650 1.00 93.81 94 LEU A O 1
ATOM 696 N N . LEU A 1 95 ? -18.942 9.630 1.464 1.00 91.62 95 LEU A N 1
ATOM 697 C CA . LEU A 1 95 ? -18.069 8.455 1.359 1.00 91.62 95 LEU A CA 1
ATOM 698 C C . LEU A 1 95 ? -18.806 7.248 0.759 1.00 91.62 95 LEU A C 1
ATOM 700 O O . LEU A 1 95 ? -18.331 6.663 -0.207 1.00 91.62 95 LEU A O 1
ATOM 704 N N . ALA A 1 96 ? -20.001 6.919 1.258 1.00 89.75 96 ALA A N 1
ATOM 705 C CA . ALA A 1 96 ? -20.764 5.765 0.774 1.00 89.75 96 ALA A CA 1
ATOM 706 C C . ALA A 1 96 ? -21.141 5.867 -0.718 1.00 89.75 96 ALA A C 1
ATOM 708 O O . ALA A 1 96 ? -21.175 4.857 -1.418 1.00 89.75 96 ALA A O 1
ATOM 709 N N . ARG A 1 97 ? -21.392 7.086 -1.216 1.00 92.12 97 ARG A N 1
ATOM 710 C CA . ARG A 1 97 ? -21.707 7.347 -2.632 1.00 92.12 97 ARG A CA 1
ATOM 711 C C . ARG A 1 97 ? -20.454 7.433 -3.505 1.00 92.12 97 ARG A C 1
ATOM 713 O O . ARG A 1 97 ? -20.524 7.132 -4.690 1.00 92.12 97 ARG A O 1
ATOM 720 N N . ALA A 1 98 ? -19.326 7.829 -2.922 1.00 95.38 98 ALA A N 1
ATOM 721 C CA . ALA A 1 98 ? -18.060 8.029 -3.615 1.00 95.38 98 ALA A CA 1
ATOM 722 C C . ALA A 1 98 ? -17.203 6.757 -3.704 1.00 95.38 98 ALA A C 1
ATOM 724 O O . ALA A 1 98 ? -16.439 6.616 -4.651 1.00 95.38 98 ALA A O 1
ATOM 725 N N . VAL A 1 99 ? -17.332 5.804 -2.772 1.00 94.44 99 VAL A N 1
ATOM 726 C CA . VAL A 1 99 ? -16.589 4.529 -2.825 1.00 94.44 99 VAL A CA 1
ATOM 727 C C . VAL A 1 99 ? -16.781 3.799 -4.165 1.00 94.44 99 VAL A C 1
ATOM 729 O O . VAL A 1 99 ? -15.777 3.389 -4.744 1.00 94.44 99 VAL A O 1
ATOM 732 N N . PRO A 1 100 ? -18.006 3.664 -4.716 1.00 95.25 100 PRO A N 1
ATOM 733 C CA . PRO A 1 100 ? -18.210 2.994 -5.993 1.00 95.25 100 PRO A CA 1
ATOM 734 C C . PRO A 1 100 ? -17.434 3.583 -7.189 1.00 95.25 100 PRO A C 1
ATOM 736 O O . PRO A 1 100 ? -16.747 2.802 -7.855 1.00 95.25 100 PRO A O 1
ATOM 739 N N . PRO A 1 101 ? -17.508 4.898 -7.489 1.00 97.19 101 PRO A N 1
ATOM 740 C CA . PRO A 1 101 ? -16.703 5.494 -8.554 1.00 97.19 101 PRO A CA 1
ATOM 741 C C . PRO A 1 101 ? -15.209 5.541 -8.214 1.00 97.19 101 PRO A C 1
ATOM 743 O O . PRO A 1 101 ? -14.398 5.308 -9.103 1.00 97.19 101 PRO A O 1
ATOM 746 N N . LEU A 1 102 ? -14.820 5.760 -6.950 1.00 97.62 102 LEU A N 1
ATOM 747 C CA . LEU A 1 102 ? -13.406 5.728 -6.554 1.00 97.62 102 LEU A CA 1
ATOM 748 C C . LEU A 1 102 ? -12.784 4.351 -6.792 1.00 97.62 102 LEU A C 1
ATOM 750 O O . LEU A 1 102 ? -11.686 4.277 -7.325 1.00 97.62 102 LEU A O 1
ATOM 754 N N . ALA A 1 103 ? -13.486 3.264 -6.465 1.00 97.50 103 ALA A N 1
ATOM 755 C CA . ALA A 1 103 ? -13.006 1.910 -6.728 1.00 97.50 103 ALA A CA 1
ATOM 756 C C . ALA A 1 103 ? -12.872 1.622 -8.232 1.00 97.50 103 ALA A C 1
ATOM 758 O O . ALA A 1 103 ? -11.908 0.983 -8.645 1.00 97.50 103 ALA A O 1
ATOM 759 N N . ALA A 1 104 ? -13.797 2.124 -9.059 1.00 97.56 104 ALA A N 1
ATOM 760 C CA . ALA A 1 104 ? -13.703 1.991 -10.512 1.00 97.56 104 ALA A CA 1
ATOM 761 C C . ALA A 1 104 ? -12.493 2.759 -11.071 1.00 97.56 104 ALA A C 1
ATOM 763 O O . ALA A 1 104 ? -11.685 2.178 -11.791 1.00 97.56 104 ALA A O 1
ATOM 764 N N . LEU A 1 105 ? -12.321 4.029 -10.686 1.00 98.19 105 LEU A N 1
ATOM 765 C CA . LEU A 1 105 ? -11.168 4.845 -11.084 1.00 98.19 105 LEU A CA 1
ATOM 766 C C . LEU A 1 105 ? -9.847 4.253 -10.581 1.00 98.19 105 LEU A C 1
ATOM 768 O O . LEU A 1 105 ? -8.856 4.261 -11.306 1.00 98.19 105 LEU A O 1
ATOM 772 N N . TYR A 1 106 ? -9.845 3.684 -9.373 1.00 98.50 106 TYR A N 1
ATOM 773 C CA . TYR A 1 106 ? -8.707 2.946 -8.841 1.00 98.50 106 TYR A CA 1
ATOM 774 C C . TYR A 1 106 ? -8.356 1.747 -9.726 1.00 98.50 106 TYR A C 1
ATOM 776 O O . TYR A 1 106 ? -7.216 1.632 -10.169 1.00 98.50 106 TYR A O 1
ATOM 784 N N . GLY A 1 107 ? -9.336 0.896 -10.048 1.00 98.38 107 GLY A N 1
ATOM 785 C CA . GLY A 1 107 ? -9.150 -0.246 -10.945 1.00 98.38 107 GLY A CA 1
ATOM 786 C C . GLY A 1 107 ? -8.635 0.161 -12.326 1.00 98.38 107 GLY A C 1
ATOM 787 O O . GLY A 1 107 ? -7.687 -0.445 -12.820 1.00 98.38 107 GLY A O 1
ATOM 788 N N . VAL A 1 108 ? -9.194 1.229 -12.907 1.00 98.50 108 VAL A N 1
ATOM 789 C CA . VAL A 1 108 ? -8.723 1.805 -14.178 1.00 98.50 108 VAL A CA 1
ATOM 790 C C . VAL A 1 108 ? -7.273 2.266 -14.058 1.00 98.50 108 VAL A C 1
ATOM 792 O O . VAL A 1 108 ? -6.471 1.938 -14.925 1.00 98.50 108 VAL A O 1
ATOM 795 N N . SER A 1 109 ? -6.905 2.966 -12.981 1.00 98.56 109 SER A N 1
ATOM 796 C CA . SER A 1 109 ? -5.517 3.387 -12.780 1.00 98.56 109 SER A CA 1
ATOM 797 C C . SER A 1 109 ? -4.548 2.214 -12.617 1.00 98.56 109 SER A C 1
ATOM 799 O O . SER A 1 109 ? -3.489 2.227 -13.231 1.00 98.56 109 SER A O 1
ATOM 801 N N . VAL A 1 110 ? -4.912 1.169 -11.862 1.00 98.56 110 VAL A N 1
ATOM 802 C CA . VAL A 1 110 ? -4.079 -0.035 -11.703 1.00 98.56 110 VAL A CA 1
ATOM 803 C C . VAL A 1 110 ? -3.871 -0.706 -13.060 1.00 98.56 110 VAL A C 1
ATOM 805 O O . VAL A 1 110 ? -2.733 -0.958 -13.450 1.00 98.56 110 VAL A O 1
ATOM 808 N N . ALA A 1 111 ? -4.952 -0.923 -13.814 1.00 98.56 111 ALA A N 1
ATOM 809 C CA . ALA A 1 111 ? -4.881 -1.500 -15.153 1.00 98.56 111 ALA A CA 1
ATOM 810 C C . ALA A 1 111 ? -4.048 -0.631 -16.107 1.00 98.56 111 ALA A C 1
ATOM 812 O O . ALA A 1 111 ? -3.220 -1.156 -16.845 1.00 98.56 111 ALA A O 1
ATOM 813 N N . GLY A 1 112 ? -4.221 0.691 -16.062 1.00 98.38 112 GLY A N 1
ATOM 814 C CA . GLY A 1 112 ? -3.478 1.645 -16.878 1.00 98.38 112 GLY A CA 1
ATOM 815 C C . GLY A 1 112 ? -1.977 1.643 -16.586 1.00 98.38 112 GLY A C 1
ATOM 816 O O . GLY A 1 112 ? -1.187 1.572 -17.523 1.00 98.38 112 GLY A O 1
ATOM 817 N N . VAL A 1 113 ? -1.557 1.626 -15.315 1.00 97.81 113 VAL A N 1
ATOM 818 C CA . VAL A 1 113 ? -0.129 1.507 -14.956 1.00 97.81 113 VAL A CA 1
ATOM 819 C C . VAL A 1 113 ? 0.445 0.176 -15.443 1.00 97.81 113 VAL A C 1
ATOM 821 O O . VAL A 1 113 ? 1.504 0.162 -16.069 1.00 97.81 113 VAL A O 1
ATOM 824 N N . THR A 1 114 ? -0.257 -0.935 -15.201 1.00 98.25 114 THR A N 1
ATOM 825 C CA . THR A 1 114 ? 0.158 -2.273 -15.648 1.00 98.25 114 THR A CA 1
ATOM 826 C C . THR A 1 114 ? 0.297 -2.341 -17.168 1.00 98.25 114 THR A C 1
ATOM 828 O O . THR A 1 114 ? 1.337 -2.765 -17.666 1.00 98.25 114 THR A O 1
ATOM 831 N N . LEU A 1 115 ? -0.712 -1.895 -17.919 1.00 98.19 115 LEU A N 1
ATOM 832 C CA . LEU A 1 115 ? -0.665 -1.866 -19.381 1.00 98.19 115 LEU A CA 1
ATOM 833 C C . LEU A 1 115 ? 0.444 -0.942 -19.877 1.00 98.19 115 LEU A C 1
ATOM 835 O O . LEU A 1 115 ? 1.203 -1.333 -20.755 1.00 98.19 115 LEU A O 1
ATOM 839 N N . GLY A 1 116 ? 0.591 0.238 -19.273 1.00 96.94 116 GLY A N 1
ATOM 840 C CA . GLY A 1 116 ? 1.652 1.182 -19.603 1.00 96.94 116 GLY A CA 1
ATOM 841 C C . GLY A 1 116 ? 3.054 0.596 -19.421 1.00 96.94 116 GLY A C 1
ATOM 842 O O . GLY A 1 116 ? 3.949 0.965 -20.172 1.00 9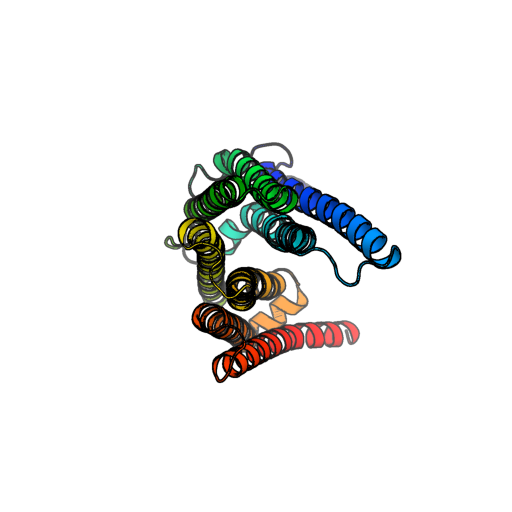6.94 116 GLY A O 1
ATOM 843 N N . TRP A 1 117 ? 3.266 -0.329 -18.479 1.00 96.19 117 TRP A N 1
ATOM 844 C CA . TRP A 1 117 ? 4.504 -1.115 -18.407 1.00 96.19 117 TRP A CA 1
ATOM 845 C C . TRP A 1 117 ? 4.609 -2.134 -19.542 1.00 96.19 117 TRP A C 1
ATOM 847 O O . TRP A 1 117 ? 5.627 -2.175 -20.224 1.00 96.19 117 TRP A O 1
ATOM 857 N N . LEU A 1 118 ? 3.560 -2.925 -19.775 1.00 97.19 118 LEU A N 1
ATOM 858 C CA . LEU A 1 118 ? 3.573 -4.010 -20.763 1.00 97.19 118 LEU A CA 1
ATOM 859 C C . LEU A 1 118 ? 3.751 -3.537 -22.215 1.00 97.19 118 LEU A C 1
ATOM 861 O O . LEU A 1 118 ? 4.340 -4.268 -23.005 1.00 97.19 118 LEU A O 1
ATOM 865 N N . VAL A 1 119 ? 3.252 -2.347 -22.567 1.00 97.06 119 VAL A N 1
ATOM 866 C CA . VAL A 1 119 ? 3.413 -1.748 -23.911 1.00 97.06 119 VAL A CA 1
ATOM 867 C C . VAL A 1 119 ? 4.499 -0.670 -23.971 1.00 97.06 119 VAL A C 1
ATOM 869 O O . VAL A 1 119 ? 4.604 0.040 -24.964 1.00 97.06 119 VAL A O 1
ATOM 872 N N . ASP A 1 120 ? 5.249 -0.508 -22.883 1.00 94.06 120 ASP A N 1
ATOM 873 C CA . ASP A 1 120 ? 6.245 0.542 -22.675 1.00 94.06 120 ASP A CA 1
ATOM 874 C C . ASP A 1 120 ? 5.794 1.972 -23.048 1.00 94.06 120 ASP A C 1
ATOM 876 O O . ASP A 1 120 ? 6.478 2.726 -23.736 1.00 94.06 120 ASP A O 1
ATOM 880 N N . PHE A 1 121 ? 4.613 2.376 -22.571 1.00 94.81 121 PHE A N 1
ATOM 881 C CA . PHE A 1 121 ? 4.042 3.688 -22.869 1.00 94.81 121 PHE A CA 1
ATOM 882 C C . PHE A 1 121 ? 4.000 4.601 -21.634 1.00 94.81 121 PHE A C 1
ATOM 884 O O . PHE A 1 121 ? 3.047 4.605 -20.847 1.00 94.81 121 PHE A O 1
ATOM 891 N N . VAL A 1 122 ? 5.055 5.409 -21.478 1.00 93.25 122 VAL A N 1
ATOM 892 C CA . VAL A 1 122 ? 5.285 6.317 -20.335 1.00 93.25 122 VAL A CA 1
ATOM 893 C C . VAL A 1 122 ? 4.105 7.262 -20.038 1.00 93.25 122 VAL A C 1
ATOM 895 O O . VAL A 1 122 ? 3.712 7.345 -18.870 1.00 93.25 122 VAL A O 1
ATOM 898 N N . PRO A 1 123 ? 3.477 7.945 -21.021 1.00 95.62 123 PRO A N 1
ATOM 899 C CA . PRO A 1 123 ? 2.358 8.850 -20.748 1.00 95.62 123 PRO A CA 1
ATOM 900 C C . PRO A 1 123 ? 1.167 8.158 -20.076 1.00 95.62 123 PRO A C 1
ATOM 902 O O . PRO A 1 123 ? 0.557 8.718 -19.162 1.00 95.62 123 PRO A O 1
ATOM 905 N N . VAL A 1 124 ? 0.862 6.916 -20.470 1.00 96.62 124 VAL A N 1
ATOM 906 C CA . VAL A 1 124 ? -0.191 6.119 -19.825 1.00 96.62 124 VAL A CA 1
ATOM 907 C C . VAL A 1 124 ? 0.196 5.765 -18.390 1.00 96.62 124 VAL A C 1
ATOM 909 O O . VAL A 1 124 ? -0.651 5.879 -17.503 1.00 96.62 124 VAL A O 1
ATOM 912 N N . ARG A 1 125 ? 1.466 5.428 -18.118 1.00 95.69 125 ARG A N 1
ATOM 913 C CA . ARG A 1 125 ? 1.935 5.181 -16.742 1.00 95.69 125 ARG A CA 1
ATOM 914 C C . ARG A 1 125 ? 1.772 6.423 -15.860 1.00 95.69 125 ARG A C 1
ATOM 916 O O . ARG A 1 125 ? 1.208 6.321 -14.774 1.00 95.69 125 ARG A O 1
ATOM 923 N N . ILE A 1 126 ? 2.206 7.595 -16.329 1.00 96.62 126 ILE A N 1
ATOM 924 C CA . ILE A 1 126 ? 2.134 8.853 -15.562 1.00 96.62 126 ILE A CA 1
ATOM 925 C C . ILE A 1 126 ? 0.686 9.260 -15.290 1.00 96.62 126 ILE A C 1
ATOM 927 O O . ILE A 1 126 ? 0.328 9.519 -14.142 1.00 96.62 126 ILE A O 1
ATOM 931 N N . THR A 1 127 ? -0.158 9.301 -16.324 1.00 97.81 127 THR A N 1
ATOM 932 C CA . THR A 1 127 ? -1.573 9.684 -16.168 1.00 97.81 127 THR A CA 1
ATOM 933 C C . THR A 1 127 ? -2.324 8.722 -15.251 1.00 97.81 127 THR A C 1
ATOM 935 O O . THR A 1 127 ? -3.105 9.160 -14.405 1.00 97.81 127 THR A O 1
ATOM 938 N N . SER A 1 128 ? -2.029 7.424 -15.340 1.00 98.06 128 SER A N 1
ATOM 939 C CA . SER A 1 128 ? -2.618 6.413 -14.463 1.00 98.06 128 SER A CA 1
ATOM 940 C C . SER A 1 128 ? -2.123 6.542 -13.018 1.00 98.06 128 SER A C 1
ATOM 942 O O . SER A 1 128 ? -2.938 6.491 -12.103 1.00 98.06 128 SER A O 1
ATOM 944 N N . LEU A 1 129 ? -0.830 6.791 -12.777 1.00 97.69 129 LEU A N 1
ATOM 945 C CA . LEU A 1 129 ? -0.297 7.035 -11.426 1.00 97.69 129 LEU A CA 1
ATOM 946 C C . LEU A 1 129 ? -0.841 8.322 -10.799 1.00 97.69 129 LEU A C 1
ATOM 948 O O . LEU A 1 129 ? -1.095 8.360 -9.592 1.00 97.69 129 LEU A O 1
ATOM 952 N N . LEU A 1 130 ? -1.042 9.369 -11.603 1.00 98.06 130 LEU A N 1
ATOM 953 C CA . LEU A 1 130 ? -1.684 10.600 -11.155 1.00 98.06 130 LEU A CA 1
ATOM 954 C C . LEU A 1 130 ? -3.123 10.311 -10.717 1.00 98.06 130 LEU A C 1
ATOM 956 O O . LEU A 1 130 ? -3.490 10.639 -9.590 1.00 98.06 130 LEU A O 1
ATOM 960 N N . LEU A 1 131 ? -3.902 9.618 -11.558 1.00 98.31 131 LEU A N 1
ATOM 961 C CA . LEU A 1 131 ? -5.261 9.194 -11.220 1.00 98.31 131 LEU A CA 1
ATOM 962 C C . LEU A 1 131 ? -5.286 8.335 -9.948 1.00 98.31 131 LEU A C 1
ATOM 964 O O . LEU A 1 131 ? -6.089 8.598 -9.053 1.00 98.31 131 LEU A O 1
ATOM 968 N N . GLN A 1 132 ? -4.387 7.354 -9.832 1.00 98.25 132 GLN A N 1
ATOM 969 C CA . GLN A 1 132 ? -4.261 6.496 -8.653 1.00 98.25 132 GLN A CA 1
ATOM 970 C C . GLN A 1 132 ? -4.013 7.329 -7.390 1.00 98.25 132 GLN A C 1
ATOM 972 O O . GLN A 1 132 ? -4.732 7.188 -6.400 1.00 98.25 132 GLN A O 1
ATOM 977 N N . SER A 1 133 ? -3.044 8.245 -7.441 1.00 97.88 133 SER A N 1
ATOM 978 C CA . SER A 1 133 ? -2.689 9.127 -6.324 1.00 97.88 133 SER A CA 1
ATOM 979 C C . SER A 1 133 ? -3.855 10.035 -5.926 1.00 97.88 133 SER A C 1
ATOM 981 O O . SER A 1 133 ? -4.158 10.173 -4.739 1.00 97.88 133 SER A O 1
ATOM 983 N N . SER A 1 134 ? -4.565 10.603 -6.906 1.00 98.38 134 SER A N 1
ATOM 984 C CA . SER A 1 134 ? -5.759 11.421 -6.674 1.00 98.38 134 SER A CA 1
ATOM 985 C C . SER A 1 134 ? -6.893 10.621 -6.033 1.00 98.38 134 SER A C 1
ATOM 987 O O . SER A 1 134 ? -7.528 11.110 -5.100 1.00 98.38 134 SER A O 1
ATOM 989 N N . VAL A 1 135 ? -7.129 9.382 -6.477 1.00 98.25 135 VAL A N 1
ATOM 990 C CA . VAL A 1 135 ? -8.142 8.493 -5.891 1.00 98.25 135 VAL A CA 1
ATOM 991 C C . VAL A 1 135 ? -7.803 8.154 -4.440 1.00 98.25 135 VAL A C 1
ATOM 993 O O . VAL A 1 135 ? -8.682 8.232 -3.581 1.00 98.2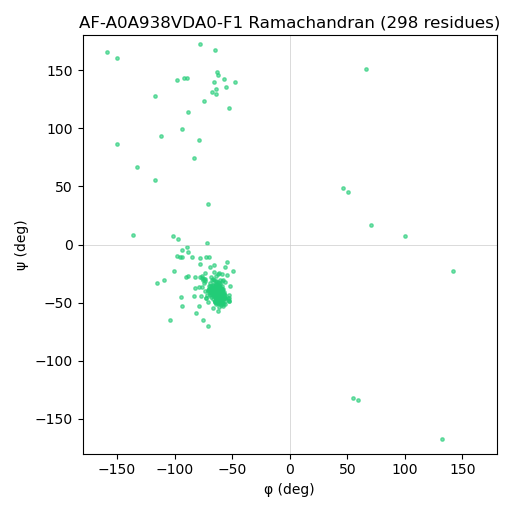5 135 VAL A O 1
ATOM 996 N N . LEU A 1 136 ? -6.542 7.828 -4.142 1.00 98.06 136 LEU A N 1
ATOM 997 C CA . LEU A 1 136 ? -6.091 7.533 -2.779 1.00 98.06 136 LEU A CA 1
ATOM 998 C C . LEU A 1 136 ? -6.225 8.753 -1.859 1.00 98.06 136 LEU A C 1
ATOM 1000 O O . LEU A 1 136 ? -6.747 8.632 -0.749 1.00 98.06 136 LEU A O 1
ATOM 1004 N N . ALA A 1 137 ? -5.822 9.937 -2.326 1.00 98.00 137 ALA A N 1
ATOM 1005 C CA . ALA A 1 137 ? -5.970 11.183 -1.578 1.00 98.00 137 ALA A CA 1
ATOM 1006 C C . ALA A 1 137 ? -7.448 11.526 -1.321 1.00 98.00 137 ALA A C 1
ATOM 1008 O O . ALA A 1 137 ? -7.826 11.819 -0.184 1.00 98.00 137 ALA A O 1
ATOM 1009 N N . ALA A 1 138 ? -8.301 11.425 -2.346 1.00 98.06 138 ALA A N 1
ATOM 1010 C CA . ALA A 1 138 ? -9.738 11.654 -2.223 1.00 98.06 138 ALA A CA 1
ATOM 1011 C C . ALA A 1 138 ? -10.393 10.653 -1.260 1.00 98.06 138 ALA A C 1
ATOM 1013 O O . ALA A 1 138 ? -11.203 11.040 -0.417 1.00 98.06 138 ALA A O 1
ATOM 1014 N N . TRP A 1 139 ? -10.015 9.374 -1.332 1.00 97.50 139 TRP A N 1
ATOM 1015 C CA . TRP A 1 139 ? -10.502 8.349 -0.415 1.00 97.50 139 TRP A CA 1
ATOM 1016 C C . TRP A 1 139 ? -10.091 8.641 1.035 1.00 97.50 139 TRP A C 1
ATOM 1018 O O . TRP A 1 139 ? -10.946 8.630 1.921 1.00 97.50 139 TRP A O 1
ATOM 1028 N N . LEU A 1 140 ? -8.821 8.983 1.289 1.00 96.88 140 LEU A N 1
ATOM 1029 C CA . LEU A 1 140 ? -8.331 9.345 2.627 1.00 96.88 140 LEU A CA 1
ATOM 1030 C C . LEU A 1 140 ? -9.034 10.586 3.193 1.00 96.88 140 LEU A C 1
ATOM 1032 O O . LEU A 1 140 ? -9.381 10.614 4.380 1.00 96.88 140 LEU A O 1
ATOM 1036 N N . TYR A 1 141 ? -9.273 11.588 2.344 1.00 96.88 141 TYR A N 1
ATOM 1037 C CA . TYR A 1 141 ? -10.032 12.785 2.694 1.00 96.88 141 TYR A CA 1
ATOM 1038 C C . TYR A 1 141 ? -11.472 12.437 3.089 1.00 96.88 141 TYR A C 1
ATOM 1040 O O . TYR A 1 141 ? -11.923 12.808 4.172 1.00 96.88 141 TYR A O 1
ATOM 1048 N N . LEU A 1 142 ? -12.180 11.657 2.265 1.00 96.12 142 LEU A N 1
ATOM 1049 C CA . LEU A 1 142 ? -13.564 11.255 2.533 1.00 96.12 142 LEU A CA 1
ATOM 1050 C C . LEU A 1 142 ? -13.690 10.323 3.742 1.00 96.12 142 LEU A C 1
ATOM 1052 O O . LEU A 1 142 ? -14.697 10.363 4.446 1.00 96.12 142 LEU A O 1
ATOM 1056 N N . MET A 1 143 ? -12.671 9.514 4.026 1.00 95.38 143 MET A N 1
ATOM 1057 C CA . MET A 1 143 ? -12.586 8.737 5.265 1.00 95.38 143 MET A CA 1
ATOM 1058 C C . MET A 1 143 ? -12.445 9.624 6.510 1.00 95.38 143 MET A C 1
ATOM 1060 O O . MET A 1 143 ? -12.694 9.154 7.619 1.00 95.38 143 MET A O 1
ATOM 1064 N N . GLY A 1 144 ? -12.054 10.893 6.345 1.00 95.06 144 GLY A N 1
ATOM 1065 C CA . GLY A 1 144 ? -11.861 11.852 7.429 1.00 95.06 144 GLY A CA 1
ATOM 1066 C C . GLY A 1 144 ? -10.639 11.551 8.294 1.00 95.06 144 GLY A C 1
ATOM 1067 O O . GLY A 1 144 ? -10.551 12.051 9.412 1.00 95.06 144 GLY A O 1
ATOM 1068 N N . LEU A 1 145 ? -9.698 10.721 7.823 1.00 94.19 145 LEU A N 1
ATOM 1069 C CA . LEU A 1 145 ? -8.658 10.116 8.667 1.00 94.19 145 LEU A CA 1
ATOM 1070 C C . LEU A 1 145 ? -7.775 11.148 9.390 1.00 94.19 145 LEU A C 1
ATOM 1072 O O . LEU A 1 145 ? -7.373 10.943 10.541 1.00 94.19 145 LEU A O 1
ATOM 1076 N N . PHE A 1 146 ? -7.504 12.271 8.727 1.00 95.31 146 PHE A N 1
ATOM 1077 C CA . PHE A 1 146 ? -6.713 13.379 9.264 1.00 95.31 146 PHE A CA 1
ATOM 1078 C C . PHE A 1 146 ? -7.548 14.411 10.042 1.00 95.31 146 PHE A C 1
ATOM 1080 O O . PHE A 1 146 ? -6.980 15.282 10.692 1.00 95.31 146 PHE A O 1
ATOM 1087 N N . GLY A 1 147 ? -8.878 14.286 10.044 1.00 94.00 147 GLY A N 1
ATOM 1088 C CA . GLY A 1 147 ? -9.783 15.134 10.816 1.00 94.00 147 GLY A CA 1
ATOM 1089 C C . GLY A 1 147 ? -9.847 14.773 12.309 1.00 94.00 147 GLY A C 1
ATOM 1090 O O . GLY A 1 147 ? -9.278 13.762 12.742 1.00 94.00 147 GLY A O 1
ATOM 1091 N N . PRO A 1 148 ? -10.538 15.590 13.127 1.00 93.50 148 PRO A N 1
ATOM 1092 C CA . PRO A 1 148 ? -10.731 15.328 14.552 1.00 93.50 148 PRO A CA 1
ATOM 1093 C C . PRO A 1 148 ? -11.576 14.068 14.812 1.00 93.50 148 PRO A C 1
ATOM 1095 O O . PRO A 1 148 ? -12.205 13.501 13.915 1.00 93.50 148 PRO A O 1
ATOM 1098 N N . ALA A 1 149 ? -11.587 13.616 16.070 1.00 93.38 149 ALA A N 1
ATOM 1099 C CA . ALA A 1 149 ? -12.467 12.529 16.500 1.00 93.38 149 ALA A CA 1
ATOM 1100 C C . ALA A 1 149 ? -13.934 12.881 16.222 1.00 93.38 149 ALA A C 1
ATOM 1102 O O . ALA A 1 149 ? -14.343 14.015 16.448 1.00 93.38 149 ALA A O 1
ATOM 1103 N N . ALA A 1 150 ? -14.746 11.906 15.811 1.00 93.25 150 ALA A N 1
ATOM 1104 C CA . ALA A 1 150 ? -16.194 12.094 15.766 1.00 93.25 150 ALA A CA 1
ATOM 1105 C C . ALA A 1 150 ? -16.784 12.272 17.174 1.00 93.25 150 ALA A C 1
ATOM 1107 O O . ALA A 1 150 ? -17.736 13.031 17.339 1.00 93.25 150 ALA A O 1
ATOM 1108 N N . ARG A 1 151 ? -16.215 11.551 18.149 1.00 92.75 151 ARG A N 1
ATOM 1109 C CA . ARG A 1 151 ? -16.534 11.575 19.580 1.00 92.75 151 ARG A CA 1
ATOM 1110 C C . ARG A 1 151 ? -15.358 11.028 20.389 1.00 92.75 151 ARG A C 1
ATOM 1112 O O . ARG A 1 151 ? -14.473 10.376 19.820 1.00 92.75 151 ARG A O 1
ATOM 1119 N N . GLU A 1 152 ? -15.377 11.253 21.695 1.00 92.38 152 GLU A N 1
ATOM 1120 C CA . GLU A 1 152 ? -14.447 10.611 22.622 1.00 92.38 152 GLU A CA 1
ATOM 1121 C C . GLU A 1 152 ? -14.645 9.090 22.638 1.00 92.38 152 GLU A C 1
ATOM 1123 O O . GLU A 1 152 ? -15.734 8.572 22.368 1.00 92.38 152 GLU A O 1
ATOM 1128 N N . SER A 1 153 ? -13.554 8.364 22.873 1.00 92.25 153 SER A N 1
ATOM 1129 C CA . SER A 1 153 ? -13.600 6.912 23.011 1.00 92.25 153 SER A CA 1
ATOM 1130 C C . SER A 1 153 ? -13.769 6.545 24.473 1.00 92.25 153 SER A C 1
ATOM 1132 O O . SER A 1 153 ? -13.114 7.143 25.317 1.00 92.25 153 SER A O 1
ATOM 1134 N N . ASN A 1 154 ? -14.534 5.492 24.750 1.00 92.06 154 ASN A N 1
ATOM 1135 C CA . ASN A 1 154 ? -14.578 4.880 26.080 1.00 92.06 154 ASN A CA 1
ATOM 1136 C C . ASN A 1 154 ? -13.270 4.134 26.422 1.00 92.06 154 ASN A C 1
ATOM 1138 O O . ASN A 1 154 ? -13.085 3.726 27.560 1.00 92.06 154 ASN A O 1
ATOM 1142 N N . THR A 1 155 ? -12.381 3.942 25.438 1.00 89.56 155 THR A N 1
ATOM 1143 C CA . THR A 1 155 ? -11.046 3.331 25.585 1.00 89.56 155 THR A CA 1
ATOM 1144 C C . THR A 1 155 ? -9.995 4.195 24.865 1.00 89.56 155 THR A C 1
ATOM 1146 O O . THR A 1 155 ? -9.502 3.825 23.778 1.00 89.56 155 THR A O 1
ATOM 1149 N N . PRO A 1 156 ? -9.725 5.425 25.344 1.00 90.81 156 PRO A N 1
ATOM 1150 C CA . PRO A 1 156 ? -8.843 6.381 24.669 1.00 90.81 156 PRO A CA 1
ATOM 1151 C C . PRO A 1 156 ? -7.411 5.852 24.501 1.00 90.81 156 PRO A C 1
ATOM 1153 O O . PRO A 1 156 ? -6.795 6.079 23.457 1.00 90.81 156 PRO A O 1
ATOM 1156 N N . GLU A 1 157 ? -6.927 5.065 25.459 1.00 87.50 157 GLU A N 1
ATOM 1157 C CA . GLU A 1 157 ? -5.618 4.410 25.473 1.00 87.50 157 GLU A CA 1
ATOM 1158 C C . GLU A 1 157 ? -5.412 3.408 24.331 1.00 87.50 15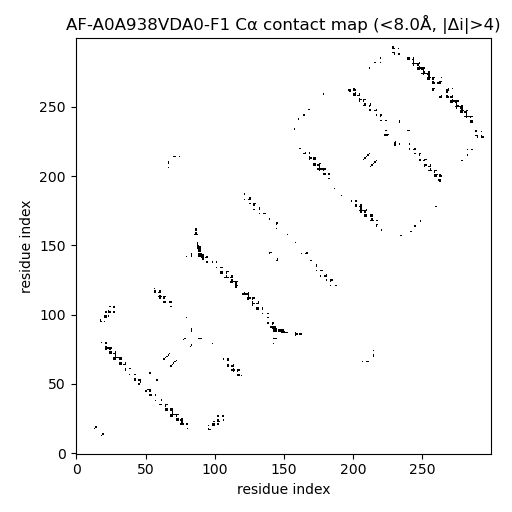7 GLU A C 1
ATOM 1160 O O . GLU A 1 157 ? -4.281 3.197 23.906 1.00 87.50 157 GLU A O 1
ATOM 1165 N N . VAL A 1 158 ? -6.486 2.834 23.780 1.00 87.38 158 VAL A N 1
ATOM 1166 C CA . VAL A 1 158 ? -6.419 1.961 22.595 1.00 87.38 158 VAL A CA 1
ATOM 1167 C C . VAL A 1 158 ? -6.675 2.763 21.321 1.00 87.38 158 VAL A C 1
ATOM 1169 O O . VAL A 1 158 ? -5.987 2.619 20.309 1.00 87.38 158 VAL A O 1
ATOM 1172 N N . THR A 1 159 ? -7.690 3.624 21.347 1.00 91.12 159 THR A N 1
ATOM 1173 C CA . THR A 1 159 ? -8.240 4.236 20.126 1.00 91.12 159 THR A CA 1
ATOM 1174 C C . THR A 1 159 ? -7.380 5.393 19.621 1.00 91.12 159 THR A C 1
ATOM 1176 O O . THR A 1 159 ? -7.222 5.553 18.410 1.00 91.12 159 THR A O 1
ATOM 1179 N N . GLY A 1 160 ? -6.796 6.176 20.535 1.00 93.25 160 GLY A N 1
ATOM 1180 C CA . GLY A 1 160 ? -5.907 7.295 20.216 1.00 93.25 160 GLY A CA 1
ATOM 1181 C C . GLY A 1 160 ? -4.642 6.852 19.472 1.00 93.25 160 GLY A C 1
ATOM 1182 O O . GLY A 1 160 ? -4.438 7.297 18.336 1.00 93.25 160 GLY A O 1
ATOM 1183 N N . PRO A 1 161 ? -3.830 5.936 20.038 1.00 93.44 161 PRO A N 1
ATOM 1184 C CA . PRO A 1 161 ? -2.634 5.414 19.373 1.00 93.44 161 PRO A CA 1
ATOM 1185 C C . PRO A 1 161 ? -2.949 4.759 18.031 1.00 93.44 161 PRO A C 1
ATOM 1187 O O . PRO A 1 161 ? -2.325 5.097 17.029 1.00 93.44 161 PRO A O 1
ATOM 1190 N N . THR A 1 162 ? -3.997 3.929 17.979 1.00 93.81 162 THR A N 1
ATOM 1191 C CA . THR A 1 162 ? -4.460 3.296 16.734 1.00 93.81 162 THR A CA 1
ATOM 1192 C C . THR A 1 162 ? -4.704 4.345 15.646 1.00 93.81 162 THR A C 1
ATOM 1194 O O . THR A 1 162 ? -4.205 4.216 14.529 1.00 93.81 162 THR A O 1
ATOM 1197 N N . ARG A 1 163 ? -5.410 5.439 15.963 1.00 95.00 163 ARG A N 1
ATOM 1198 C CA . ARG A 1 163 ? -5.658 6.518 14.997 1.00 95.00 163 ARG A CA 1
ATOM 1199 C C . ARG A 1 163 ? -4.367 7.198 14.541 1.00 95.00 163 ARG A C 1
ATOM 1201 O O . ARG A 1 163 ? -4.219 7.464 13.350 1.00 95.00 163 ARG A O 1
ATOM 1208 N N . ARG A 1 164 ? -3.438 7.472 15.463 1.00 96.06 164 ARG A N 1
ATOM 1209 C CA . ARG A 1 164 ? -2.123 8.046 15.134 1.00 96.06 164 ARG A CA 1
ATOM 1210 C C . ARG A 1 164 ? -1.362 7.147 14.159 1.00 96.06 164 ARG A C 1
ATOM 1212 O O . ARG A 1 164 ? -0.854 7.647 13.161 1.00 96.06 164 ARG A O 1
ATOM 1219 N N . TRP A 1 165 ? -1.325 5.841 14.405 1.00 96.50 165 TRP A N 1
ATOM 1220 C CA . TRP A 1 165 ? -0.623 4.891 13.541 1.00 96.50 165 TRP A CA 1
ATOM 1221 C C . TRP A 1 165 ? -1.240 4.787 12.153 1.00 96.50 165 TRP A C 1
ATOM 1223 O O . TRP A 1 165 ? -0.508 4.836 11.172 1.00 96.50 165 TRP A O 1
ATOM 1233 N N . PHE A 1 166 ? -2.571 4.743 12.042 1.00 96.25 166 PHE A N 1
ATOM 1234 C CA . PHE A 1 166 ? -3.229 4.759 10.732 1.00 96.25 166 PHE A CA 1
ATOM 1235 C C . PHE A 1 166 ? -2.957 6.045 9.946 1.00 96.25 166 PHE A C 1
ATOM 1237 O O . PHE A 1 166 ? -2.806 5.987 8.727 1.00 96.25 166 PHE A O 1
ATOM 1244 N N . ARG A 1 167 ? -2.859 7.199 10.620 1.00 97.12 167 ARG A N 1
ATOM 1245 C CA . ARG A 1 167 ? -2.465 8.464 9.976 1.00 97.12 167 ARG A CA 1
ATOM 1246 C C . ARG A 1 167 ? -1.030 8.416 9.462 1.00 97.12 167 ARG A C 1
ATOM 1248 O O . ARG A 1 167 ? -0.804 8.813 8.326 1.00 97.12 167 ARG A O 1
ATOM 1255 N N . ILE A 1 168 ? -0.089 7.902 10.259 1.00 97.19 168 ILE A N 1
ATOM 1256 C CA . ILE A 1 168 ? 1.310 7.710 9.837 1.00 97.19 168 ILE A CA 1
ATOM 1257 C C . ILE A 1 168 ? 1.368 6.776 8.624 1.00 97.19 168 ILE A C 1
ATOM 1259 O O . ILE A 1 168 ? 1.930 7.141 7.597 1.00 97.19 168 ILE A O 1
ATOM 1263 N N . ALA A 1 169 ? 0.713 5.618 8.713 1.00 97.69 169 ALA A N 1
ATOM 1264 C CA . ALA A 1 169 ? 0.664 4.622 7.649 1.00 97.69 169 ALA A CA 1
ATOM 1265 C C . ALA A 1 169 ? 0.057 5.186 6.350 1.00 97.69 169 ALA A C 1
ATOM 1267 O O . ALA A 1 169 ? 0.557 4.946 5.255 1.00 97.69 169 ALA A O 1
ATOM 1268 N N . SER A 1 170 ? -0.983 6.016 6.467 1.00 97.69 170 SER A N 1
ATOM 1269 C CA . SER A 1 170 ? -1.598 6.692 5.317 1.00 97.69 170 SER A CA 1
ATOM 1270 C C . SER A 1 170 ? -0.739 7.828 4.758 1.00 97.69 170 SER A C 1
ATOM 1272 O O . SER A 1 170 ? -0.757 8.071 3.556 1.00 97.69 170 SER A O 1
ATOM 1274 N N . GLY A 1 171 ? 0.041 8.508 5.601 1.00 97.88 171 GLY A N 1
ATOM 1275 C CA . GLY A 1 171 ? 1.068 9.445 5.148 1.00 97.88 171 GLY A CA 1
ATOM 1276 C C . GLY A 1 171 ? 2.147 8.740 4.324 1.00 97.88 171 GLY A C 1
ATOM 1277 O O . GLY A 1 171 ? 2.509 9.224 3.256 1.00 97.88 171 GLY A O 1
ATOM 1278 N N . LEU A 1 172 ? 2.590 7.557 4.764 1.00 97.69 172 LEU A N 1
ATOM 1279 C CA . LEU A 1 172 ? 3.547 6.723 4.029 1.00 97.69 172 LEU A CA 1
ATOM 1280 C C . LEU A 1 172 ? 2.969 6.183 2.712 1.00 97.69 172 LEU A C 1
ATOM 1282 O O . LEU A 1 172 ? 3.685 6.138 1.718 1.00 97.69 172 LEU A O 1
ATOM 1286 N N . LEU A 1 173 ? 1.670 5.869 2.656 1.00 97.94 173 LEU A N 1
ATOM 1287 C CA . LEU A 1 173 ? 0.979 5.545 1.400 1.00 97.94 173 LEU A CA 1
ATOM 1288 C C . LEU A 1 173 ? 1.045 6.697 0.384 1.00 97.94 173 LEU A C 1
ATOM 1290 O O . LEU A 1 173 ? 1.385 6.478 -0.781 1.00 97.94 173 LEU A O 1
ATOM 1294 N N . LEU A 1 174 ? 0.712 7.919 0.816 1.00 98.00 174 LEU A N 1
ATOM 1295 C CA . LEU A 1 174 ? 0.757 9.100 -0.050 1.00 98.00 174 LEU A CA 1
ATOM 1296 C C . LEU A 1 174 ? 2.191 9.424 -0.478 1.00 98.00 174 LEU A C 1
ATOM 1298 O O . LEU A 1 174 ? 2.420 9.709 -1.651 1.00 98.00 174 LEU A O 1
ATOM 1302 N N . LEU A 1 175 ? 3.153 9.311 0.443 1.00 97.75 175 LEU A N 1
ATOM 1303 C CA . LEU A 1 175 ? 4.574 9.475 0.145 1.00 97.75 175 LEU A CA 1
ATOM 1304 C C . LEU A 1 175 ? 5.051 8.450 -0.891 1.00 97.75 175 LEU A C 1
ATOM 1306 O O . LEU A 1 175 ? 5.681 8.834 -1.870 1.00 97.75 175 LEU A O 1
ATOM 1310 N N . GLY A 1 176 ?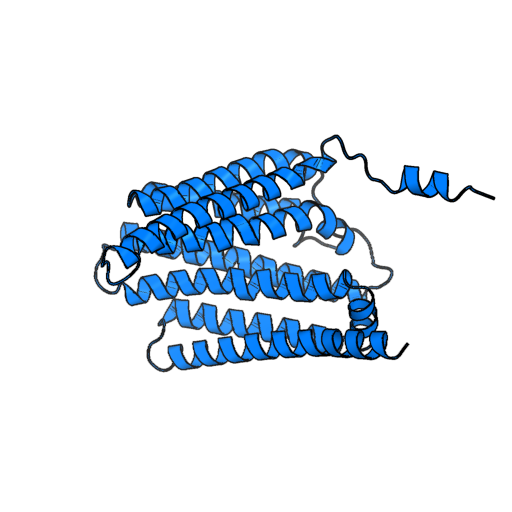 4.715 7.169 -0.720 1.00 97.62 176 GLY A N 1
ATOM 1311 C CA . GLY A 1 176 ? 5.076 6.116 -1.669 1.00 97.62 176 GLY A CA 1
ATOM 1312 C C . GLY A 1 176 ? 4.497 6.355 -3.060 1.00 97.62 176 GLY A C 1
ATOM 1313 O O . GLY A 1 176 ? 5.222 6.285 -4.049 1.00 97.62 176 GLY A O 1
ATOM 1314 N N . SER A 1 177 ? 3.216 6.732 -3.123 1.00 97.12 177 SER A N 1
ATOM 1315 C CA . SER A 1 177 ? 2.537 7.068 -4.383 1.00 97.12 177 SER A CA 1
ATOM 1316 C C . SER A 1 177 ? 3.197 8.267 -5.077 1.00 97.12 177 SER A C 1
ATOM 1318 O O . SER A 1 177 ? 3.443 8.233 -6.283 1.00 97.12 177 SER A O 1
ATOM 1320 N N . PHE A 1 178 ? 3.552 9.303 -4.308 1.00 97.25 178 PHE A N 1
ATOM 1321 C CA . PHE A 1 178 ? 4.258 10.479 -4.812 1.00 97.25 178 PHE A CA 1
ATOM 1322 C C . PHE A 1 178 ? 5.662 10.141 -5.327 1.00 97.25 178 PHE A C 1
ATOM 1324 O O . PHE A 1 178 ? 6.022 10.576 -6.418 1.00 97.25 178 PHE A O 1
ATOM 1331 N N . ILE A 1 179 ? 6.437 9.337 -4.591 1.00 96.19 179 ILE A N 1
ATOM 1332 C CA . ILE A 1 179 ? 7.775 8.897 -5.011 1.00 96.19 179 ILE A CA 1
ATOM 1333 C C . ILE A 1 179 ? 7.686 8.155 -6.348 1.00 96.19 179 ILE A C 1
ATOM 1335 O O . ILE A 1 179 ? 8.388 8.529 -7.289 1.00 96.19 179 ILE A O 1
ATOM 1339 N N . THR A 1 180 ? 6.781 7.179 -6.477 1.00 95.69 180 THR A N 1
ATOM 1340 C CA . THR A 1 180 ? 6.590 6.421 -7.724 1.00 95.69 180 THR A CA 1
ATOM 1341 C C . THR A 1 180 ? 6.192 7.325 -8.893 1.00 95.69 180 THR A C 1
ATOM 1343 O O . THR A 1 180 ? 6.790 7.236 -9.964 1.00 95.69 180 THR A O 1
ATOM 1346 N N . LEU A 1 181 ? 5.239 8.244 -8.691 1.00 96.25 181 LEU A N 1
ATOM 1347 C CA . LEU A 1 181 ? 4.856 9.222 -9.713 1.00 96.25 181 LEU A CA 1
ATOM 1348 C C . LEU A 1 181 ? 6.041 10.110 -10.117 1.00 96.25 181 LEU A C 1
ATOM 1350 O O . LEU A 1 181 ? 6.299 10.293 -11.306 1.00 96.25 181 LEU A O 1
ATOM 1354 N N . SER A 1 182 ? 6.784 10.631 -9.138 1.00 94.25 182 SER A N 1
ATOM 1355 C CA . SER A 1 182 ? 7.928 11.514 -9.377 1.00 94.25 182 SER A CA 1
ATOM 1356 C C . SER A 1 182 ? 9.050 10.821 -10.153 1.00 94.25 182 SER A C 1
ATOM 1358 O O . SER A 1 182 ? 9.680 11.457 -10.997 1.00 94.25 182 SER A O 1
ATOM 1360 N N . ALA A 1 183 ? 9.260 9.520 -9.921 1.00 92.19 183 ALA A N 1
ATOM 1361 C CA . ALA A 1 183 ? 10.240 8.722 -10.646 1.00 92.19 183 ALA A CA 1
ATOM 1362 C C . ALA A 1 183 ? 9.888 8.657 -12.138 1.00 92.19 183 ALA A C 1
ATOM 1364 O O . ALA A 1 183 ? 10.729 8.945 -12.984 1.00 92.19 183 ALA A O 1
ATOM 1365 N N . HIS A 1 184 ? 8.624 8.375 -12.465 1.00 91.69 184 HIS A N 1
ATOM 1366 C CA . HIS A 1 184 ? 8.171 8.291 -13.856 1.00 91.69 184 HIS A CA 1
ATOM 1367 C C . HIS A 1 184 ? 8.126 9.646 -14.560 1.00 91.69 184 HIS A C 1
ATOM 1369 O O . HIS A 1 184 ? 8.490 9.737 -15.729 1.00 91.69 184 HIS A O 1
ATOM 1375 N N . VAL A 1 185 ? 7.721 10.708 -13.859 1.00 92.88 185 VAL A N 1
ATOM 1376 C CA . VAL A 1 185 ? 7.787 12.075 -14.396 1.00 92.88 185 VAL A CA 1
ATOM 1377 C C . VAL A 1 185 ? 9.237 12.440 -14.711 1.00 92.88 185 VAL A C 1
ATOM 1379 O O . VAL A 1 185 ? 9.526 12.915 -15.805 1.00 92.88 185 VAL A O 1
ATOM 1382 N N . ARG A 1 186 ? 10.173 12.160 -13.797 1.00 90.19 186 ARG A N 1
ATOM 1383 C CA . ARG A 1 186 ? 11.600 12.409 -14.024 1.00 90.19 186 ARG A CA 1
ATOM 1384 C C . ARG A 1 186 ? 12.131 11.623 -15.221 1.00 90.19 186 ARG A C 1
ATOM 1386 O O . ARG A 1 186 ? 12.807 12.216 -16.052 1.00 90.19 186 ARG A O 1
ATOM 1393 N N . ALA A 1 187 ? 11.785 10.341 -15.338 1.00 87.25 187 ALA A N 1
ATOM 1394 C CA . ALA A 1 187 ? 12.174 9.511 -16.477 1.00 87.25 187 ALA A CA 1
ATOM 1395 C C . ALA A 1 187 ? 11.640 10.061 -17.815 1.00 87.25 187 ALA A C 1
ATOM 1397 O O . ALA A 1 187 ? 12.346 10.029 -18.819 1.00 87.25 187 ALA A O 1
ATOM 1398 N N . ALA A 1 188 ? 10.427 10.627 -17.831 1.00 89.56 188 ALA A N 1
ATOM 1399 C CA . ALA A 1 188 ? 9.836 11.212 -19.037 1.00 89.56 188 ALA A CA 1
ATOM 1400 C C . ALA A 1 188 ? 10.512 12.513 -19.499 1.00 89.56 188 ALA A C 1
ATOM 1402 O O . ALA A 1 188 ? 10.602 12.752 -20.700 1.00 89.56 188 ALA A O 1
ATOM 1403 N N . PHE A 1 189 ? 10.962 13.362 -18.566 1.00 88.25 189 PHE A N 1
ATOM 1404 C CA . PHE A 1 189 ? 11.514 14.690 -18.880 1.00 88.25 189 PHE A CA 1
ATOM 1405 C C . PHE A 1 189 ? 13.047 14.763 -18.867 1.00 88.25 189 PHE A C 1
ATOM 1407 O O . PHE A 1 189 ? 13.611 15.666 -19.477 1.00 88.25 189 PHE A O 1
ATOM 1414 N N . GLY A 1 190 ? 13.730 13.853 -18.170 1.00 78.25 190 GLY A N 1
ATOM 1415 C CA . GLY A 1 190 ? 15.184 13.897 -17.981 1.00 78.25 190 GLY A CA 1
ATOM 1416 C C . GLY A 1 190 ? 16.006 13.274 -19.109 1.00 78.25 190 GLY A C 1
ATOM 1417 O O . GLY A 1 190 ? 17.221 13.454 -19.127 1.00 78.25 190 GLY A O 1
ATOM 1418 N N . GLY A 1 191 ? 15.370 12.552 -20.041 1.00 59.41 191 GLY A N 1
ATOM 1419 C CA . GLY A 1 191 ? 16.071 11.642 -20.947 1.00 59.41 191 GLY A CA 1
ATOM 1420 C C . GLY A 1 191 ? 16.691 10.470 -20.174 1.00 59.41 191 GLY A C 1
ATOM 1421 O O . GLY A 1 191 ? 17.027 10.577 -19.000 1.00 59.41 191 GLY A O 1
ATOM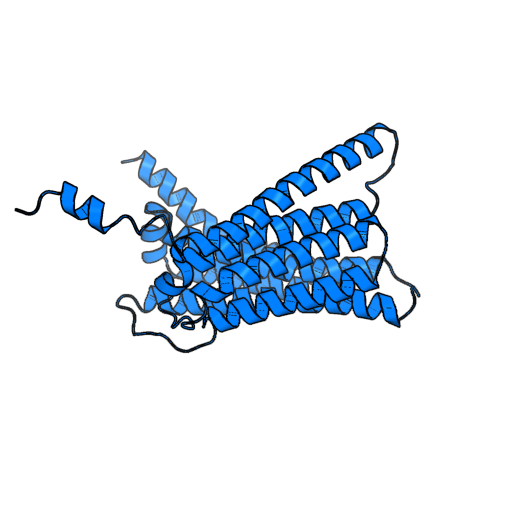 1422 N N . SER A 1 192 ? 16.839 9.313 -20.809 1.00 54.34 192 SER A N 1
ATOM 1423 C CA . SER A 1 192 ? 17.381 8.088 -20.201 1.00 54.34 192 SER A CA 1
ATOM 1424 C C . SER A 1 192 ? 18.895 8.151 -19.918 1.00 54.34 192 SER A C 1
ATOM 1426 O O . SER A 1 192 ? 19.606 7.160 -20.089 1.00 54.34 192 SER A O 1
ATOM 1428 N N . SER A 1 193 ? 19.434 9.311 -19.543 1.00 44.91 193 SER A N 1
ATOM 1429 C CA . SER A 1 193 ? 20.855 9.519 -19.281 1.00 44.91 193 SER A CA 1
ATOM 1430 C C . SER A 1 193 ? 21.216 9.096 -17.853 1.00 44.91 193 SER A C 1
ATOM 1432 O O . SER A 1 193 ? 21.511 9.911 -16.986 1.00 44.91 193 SER A O 1
ATOM 1434 N N . GLY A 1 194 ? 21.274 7.782 -17.625 1.00 53.66 194 GLY A N 1
ATOM 1435 C CA . GLY A 1 194 ? 22.509 7.275 -17.026 1.00 53.66 194 GLY A CA 1
ATOM 1436 C C . GLY A 1 194 ? 22.438 6.172 -15.983 1.00 53.66 194 GLY A C 1
ATOM 1437 O O . GLY A 1 194 ? 23.443 5.484 -15.852 1.00 53.66 194 GLY A O 1
ATOM 1438 N N . ASP A 1 195 ? 21.336 5.945 -15.261 1.00 69.56 195 ASP A N 1
ATOM 1439 C CA . ASP A 1 195 ? 21.402 4.946 -14.183 1.00 69.56 195 ASP A CA 1
ATOM 1440 C C . ASP A 1 195 ? 20.074 4.231 -13.902 1.00 69.56 195 ASP A C 1
ATOM 1442 O O . ASP A 1 195 ? 19.292 4.600 -13.023 1.00 69.56 195 ASP A O 1
ATOM 1446 N N . ALA A 1 196 ? 19.827 3.150 -14.649 1.00 77.19 196 ALA A N 1
ATOM 1447 C CA . ALA A 1 196 ? 18.698 2.244 -14.420 1.00 77.19 196 ALA A CA 1
ATOM 1448 C C . ALA A 1 196 ? 18.668 1.703 -12.972 1.00 77.19 196 ALA A C 1
ATOM 1450 O O . ALA A 1 196 ? 17.604 1.384 -12.436 1.00 77.19 196 ALA A O 1
ATOM 1451 N N . LEU A 1 197 ? 19.827 1.640 -12.304 1.00 75.19 197 LEU A N 1
ATOM 1452 C CA . LEU A 1 197 ? 19.934 1.266 -10.893 1.00 75.19 197 LEU A CA 1
ATOM 1453 C C . LEU A 1 197 ? 19.361 2.340 -9.959 1.00 75.19 197 LEU A C 1
ATOM 1455 O O . LEU A 1 197 ? 18.700 2.012 -8.974 1.00 75.19 197 LEU A O 1
ATOM 1459 N N . ALA A 1 198 ? 19.559 3.621 -10.270 1.00 80.06 198 ALA A N 1
ATOM 1460 C CA . ALA A 1 198 ? 18.973 4.707 -9.493 1.00 80.06 198 ALA A CA 1
ATOM 1461 C C . ALA A 1 198 ? 17.446 4.743 -9.662 1.00 80.06 198 ALA A C 1
ATOM 1463 O O . ALA A 1 198 ? 16.719 4.897 -8.682 1.00 80.06 198 ALA A O 1
ATOM 1464 N N . GLU A 1 199 ? 16.939 4.536 -10.880 1.00 84.12 199 GLU A N 1
ATOM 1465 C CA . GLU A 1 199 ? 15.493 4.496 -11.129 1.00 84.12 199 GLU A CA 1
ATOM 1466 C C . GLU A 1 199 ? 14.816 3.323 -10.403 1.00 84.12 199 GLU A C 1
ATOM 1468 O O . GLU A 1 199 ? 13.807 3.508 -9.715 1.00 84.12 199 GLU A O 1
ATOM 1473 N N . THR A 1 200 ? 15.402 2.126 -10.481 1.00 86.69 200 THR A N 1
ATOM 1474 C CA . THR A 1 200 ? 14.889 0.945 -9.768 1.00 86.69 200 THR A CA 1
ATOM 1475 C C . THR A 1 200 ? 14.927 1.124 -8.251 1.00 86.69 200 THR A C 1
ATOM 1477 O O . THR A 1 200 ? 13.979 0.720 -7.573 1.00 86.69 200 THR A O 1
ATOM 1480 N N . ALA A 1 201 ? 15.951 1.789 -7.706 1.00 91.19 201 ALA A N 1
ATOM 1481 C CA . ALA A 1 201 ? 16.006 2.119 -6.286 1.00 91.19 201 ALA A CA 1
ATOM 1482 C C . ALA A 1 201 ? 14.888 3.088 -5.859 1.00 91.19 201 ALA A C 1
ATOM 1484 O O . ALA A 1 201 ? 14.233 2.855 -4.844 1.00 91.19 201 ALA A O 1
ATOM 1485 N N . VAL A 1 202 ? 14.583 4.124 -6.647 1.00 92.69 202 VAL A N 1
ATOM 1486 C CA . VAL A 1 202 ? 13.486 5.057 -6.324 1.00 92.69 202 VAL A CA 1
ATOM 1487 C C . VAL A 1 202 ? 12.120 4.361 -6.402 1.00 92.69 202 VAL A C 1
ATOM 1489 O O . VAL A 1 202 ? 11.262 4.568 -5.540 1.00 92.69 202 VAL A O 1
ATOM 1492 N N . LEU A 1 203 ? 11.902 3.487 -7.391 1.00 93.44 203 LEU A N 1
ATOM 1493 C CA . LEU A 1 203 ? 10.678 2.678 -7.459 1.00 93.44 203 LEU A CA 1
ATOM 1494 C C . LEU A 1 203 ? 10.569 1.714 -6.272 1.00 93.44 203 LEU A C 1
ATOM 1496 O O . LEU A 1 203 ? 9.487 1.559 -5.696 1.00 93.44 203 LEU A O 1
ATOM 1500 N N . SER A 1 204 ? 11.689 1.115 -5.864 1.00 95.75 204 SER A N 1
ATOM 1501 C CA . SER A 1 204 ? 11.781 0.326 -4.636 1.00 95.75 204 SER A CA 1
ATOM 1502 C C . SER A 1 204 ? 11.400 1.149 -3.400 1.00 95.75 204 SER A C 1
ATOM 1504 O O . SER A 1 204 ? 10.600 0.677 -2.589 1.00 95.75 204 SER A O 1
ATOM 1506 N N . ALA A 1 205 ? 11.856 2.400 -3.293 1.00 97.12 205 ALA A N 1
ATOM 1507 C CA . ALA A 1 205 ? 11.513 3.276 -2.176 1.00 97.12 205 ALA A CA 1
ATOM 1508 C C . ALA A 1 205 ? 9.994 3.471 -2.070 1.00 97.12 205 ALA A C 1
ATOM 1510 O O . ALA A 1 205 ? 9.405 3.284 -1.002 1.00 97.12 205 ALA A O 1
ATOM 1511 N N . GLY A 1 206 ? 9.332 3.762 -3.196 1.00 97.19 206 GLY A N 1
ATOM 1512 C CA . GLY A 1 206 ? 7.872 3.873 -3.256 1.00 97.19 206 GLY A CA 1
ATOM 1513 C C . GLY A 1 206 ? 7.166 2.594 -2.788 1.00 97.19 206 GLY A C 1
ATOM 1514 O O . GLY A 1 206 ? 6.225 2.647 -1.991 1.00 97.19 206 GLY A O 1
ATOM 1515 N N . ARG A 1 207 ? 7.673 1.423 -3.197 1.00 97.31 207 ARG A N 1
ATOM 1516 C CA . ARG A 1 207 ? 7.145 0.121 -2.763 1.00 97.31 207 ARG A CA 1
ATOM 1517 C C . ARG A 1 207 ? 7.335 -0.118 -1.272 1.00 97.31 207 ARG A C 1
ATOM 1519 O O . ARG A 1 207 ? 6.401 -0.599 -0.641 1.00 9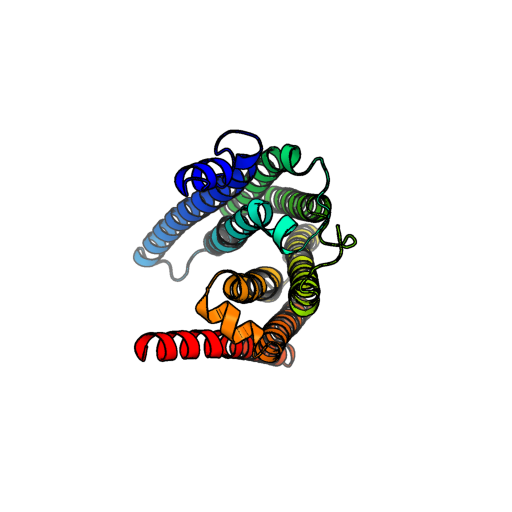7.31 207 ARG A O 1
ATOM 1526 N N . HIS A 1 208 ? 8.482 0.223 -0.687 1.00 97.75 208 HIS A N 1
ATOM 1527 C CA . HIS A 1 208 ? 8.707 0.063 0.754 1.00 97.75 208 HIS A CA 1
ATOM 1528 C C . HIS A 1 208 ? 7.846 1.007 1.588 1.00 97.75 208 HIS A C 1
ATOM 1530 O O . HIS A 1 208 ? 7.319 0.588 2.621 1.00 97.75 208 HIS A O 1
ATOM 1536 N N . ALA A 1 209 ? 7.609 2.232 1.116 1.00 98.06 209 ALA A N 1
ATOM 1537 C CA . ALA A 1 209 ? 6.678 3.150 1.765 1.00 98.06 209 ALA A CA 1
ATOM 1538 C C . ALA A 1 209 ? 5.267 2.542 1.872 1.00 98.06 209 ALA A C 1
ATOM 1540 O O . ALA A 1 209 ? 4.636 2.620 2.925 1.00 98.06 209 ALA A O 1
ATOM 1541 N N . VAL A 1 210 ? 4.794 1.860 0.823 1.00 97.75 210 VAL A N 1
ATOM 1542 C CA . VAL A 1 210 ? 3.487 1.186 0.841 1.00 97.75 210 VAL A CA 1
ATOM 1543 C C . VAL A 1 210 ? 3.550 -0.145 1.599 1.00 97.75 210 VAL A C 1
ATOM 1545 O O . VAL A 1 210 ? 2.778 -0.368 2.526 1.00 97.75 210 VAL A O 1
ATOM 1548 N N . ALA A 1 211 ? 4.468 -1.045 1.259 1.00 97.56 211 ALA A N 1
ATOM 1549 C CA . ALA A 1 211 ? 4.524 -2.384 1.837 1.00 97.56 211 ALA A CA 1
ATOM 1550 C C . ALA A 1 211 ? 4.879 -2.359 3.330 1.00 97.56 211 ALA A C 1
ATOM 1552 O O . ALA A 1 211 ? 4.138 -2.885 4.159 1.00 97.56 211 ALA A O 1
ATOM 1553 N N . GLN A 1 212 ? 5.989 -1.720 3.693 1.00 96.00 212 GLN A N 1
ATOM 1554 C CA . GLN A 1 212 ? 6.439 -1.661 5.084 1.00 96.00 212 GLN A CA 1
ATOM 1555 C C . GLN A 1 212 ? 5.728 -0.544 5.845 1.00 96.00 212 GLN A C 1
ATOM 1557 O O . GLN A 1 212 ? 5.264 -0.759 6.964 1.00 96.00 212 GLN A O 1
ATOM 1562 N N . GLY A 1 213 ? 5.609 0.633 5.228 1.00 96.38 213 GLY A N 1
ATOM 1563 C CA . GLY A 1 213 ? 5.043 1.813 5.876 1.00 96.38 213 GLY A CA 1
ATOM 1564 C C . GLY A 1 213 ? 3.524 1.786 6.038 1.00 96.38 213 GLY A C 1
ATOM 1565 O O . GLY A 1 213 ? 3.018 2.287 7.038 1.00 96.38 213 GLY A O 1
ATOM 1566 N N . LEU A 1 214 ? 2.783 1.172 5.111 1.00 97.44 214 LEU A N 1
ATOM 1567 C CA . LEU A 1 214 ? 1.334 1.000 5.240 1.00 97.44 214 LEU A CA 1
ATOM 1568 C C . LEU A 1 214 ? 0.961 -0.434 5.616 1.00 97.44 214 LEU A C 1
ATOM 1570 O O . LEU A 1 214 ? 0.384 -0.640 6.683 1.00 97.44 214 LEU A O 1
ATOM 1574 N N . LEU A 1 215 ? 1.230 -1.414 4.748 1.00 97.00 215 LEU A N 1
ATOM 1575 C CA . LEU A 1 215 ? 0.617 -2.741 4.867 1.00 97.00 215 LEU A CA 1
ATOM 1576 C C . LEU A 1 215 ? 1.027 -3.450 6.160 1.00 97.00 215 LEU A C 1
ATOM 1578 O O . LEU A 1 215 ? 0.148 -3.908 6.886 1.00 97.00 215 LEU A O 1
ATOM 1582 N N . LEU A 1 216 ? 2.321 -3.479 6.502 1.00 96.25 216 LEU A N 1
ATOM 1583 C CA . LEU A 1 216 ? 2.777 -4.110 7.749 1.00 96.25 216 LEU A CA 1
ATOM 1584 C C . LEU A 1 216 ? 2.203 -3.422 8.993 1.00 96.25 216 LEU A C 1
ATOM 1586 O O . LEU A 1 216 ? 1.747 -4.108 9.909 1.00 96.25 216 LEU A O 1
ATOM 1590 N N . ILE A 1 217 ? 2.159 -2.085 9.019 1.00 96.62 217 ILE A N 1
ATOM 1591 C CA . ILE A 1 217 ? 1.559 -1.345 10.139 1.00 96.62 217 ILE A CA 1
ATOM 1592 C C . ILE A 1 217 ? 0.071 -1.687 10.260 1.00 96.62 217 ILE A C 1
ATOM 1594 O O . ILE A 1 217 ? -0.397 -2.018 11.349 1.00 96.62 217 ILE A O 1
ATOM 1598 N N . VAL A 1 218 ? -0.675 -1.662 9.153 1.00 95.56 218 VAL A N 1
ATOM 1599 C CA . VAL A 1 218 ? -2.101 -2.014 9.146 1.00 95.56 218 VAL A CA 1
ATOM 1600 C C . VAL A 1 218 ? -2.309 -3.458 9.594 1.00 95.56 218 VAL A C 1
ATOM 1602 O O . VAL A 1 218 ? -3.186 -3.699 10.417 1.00 95.56 218 VAL A O 1
ATOM 1605 N N . MET A 1 219 ? -1.505 -4.411 9.117 1.00 94.75 219 MET A N 1
ATOM 1606 C CA . MET A 1 219 ? -1.590 -5.819 9.516 1.00 94.75 219 MET A CA 1
ATOM 1607 C C . MET A 1 219 ? -1.360 -6.001 11.016 1.00 94.75 219 MET A C 1
ATOM 1609 O O . MET A 1 219 ? -2.164 -6.657 11.676 1.00 94.75 219 MET A O 1
ATOM 1613 N N . VAL A 1 220 ? -0.310 -5.391 11.571 1.00 94.75 220 VAL A N 1
ATOM 1614 C CA . VAL A 1 220 ? 0.014 -5.485 13.002 1.00 94.75 220 VAL A CA 1
ATOM 1615 C C . VAL A 1 220 ? -1.083 -4.847 13.855 1.00 94.75 220 VAL A C 1
ATOM 1617 O O . VAL A 1 220 ? -1.575 -5.464 14.802 1.00 94.75 220 VAL A O 1
ATOM 1620 N N . VAL A 1 221 ? -1.532 -3.645 13.489 1.00 94.00 221 VAL A N 1
ATOM 1621 C CA . VAL A 1 221 ? -2.563 -2.918 14.238 1.00 94.00 221 VAL A CA 1
ATOM 1622 C C . VAL A 1 221 ? -3.924 -3.612 14.140 1.00 94.00 221 VAL A C 1
ATOM 1624 O O . VAL A 1 221 ? -4.600 -3.775 15.154 1.00 94.00 221 VAL A O 1
ATOM 1627 N N . MET A 1 222 ? -4.339 -4.050 12.949 1.00 92.75 222 MET A N 1
ATOM 1628 C CA . MET A 1 222 ? -5.619 -4.743 12.762 1.00 92.75 222 MET A CA 1
ATOM 1629 C C . MET A 1 222 ? -5.600 -6.141 13.365 1.00 92.75 222 MET A C 1
ATOM 1631 O O . MET A 1 222 ? -6.571 -6.519 14.018 1.00 92.75 222 MET A O 1
ATOM 1635 N N . GLY A 1 223 ? -4.496 -6.878 13.222 1.00 90.69 223 GLY A N 1
ATOM 1636 C CA . GLY A 1 223 ? -4.290 -8.148 13.912 1.00 90.69 223 GLY A CA 1
ATOM 1637 C C . GLY A 1 223 ? -4.503 -7.972 15.411 1.00 90.69 223 GLY A C 1
ATOM 1638 O O . GLY A 1 223 ? -5.321 -8.682 15.996 1.00 90.69 223 GLY A O 1
ATOM 1639 N N . GLY A 1 224 ? -3.877 -6.939 15.993 1.00 89.12 224 GLY A N 1
ATOM 1640 C CA . GLY A 1 224 ? -3.983 -6.559 17.406 1.00 89.12 224 GLY A CA 1
ATOM 1641 C C . GLY A 1 224 ? -5.398 -6.287 17.903 1.00 89.12 224 GLY A C 1
ATOM 1642 O O . GLY A 1 224 ? -5.634 -6.330 19.104 1.00 89.12 224 GLY A O 1
ATOM 1643 N N . ARG A 1 225 ? -6.354 -6.019 17.007 1.00 87.06 225 ARG A N 1
ATOM 1644 C CA . ARG A 1 225 ? -7.752 -5.739 17.370 1.00 87.06 225 ARG A CA 1
ATOM 1645 C C . ARG A 1 225 ? -8.717 -6.853 16.994 1.00 87.06 225 ARG A C 1
ATOM 1647 O O . ARG A 1 225 ? -9.739 -6.999 17.654 1.00 87.06 225 ARG A O 1
ATOM 1654 N N . LEU A 1 226 ? -8.437 -7.591 15.922 1.00 87.19 226 LEU A N 1
ATOM 1655 C CA . LEU A 1 226 ? -9.355 -8.591 15.377 1.00 87.19 226 LEU A CA 1
ATOM 1656 C C . LEU A 1 226 ? -9.148 -9.982 15.977 1.00 87.19 226 LEU A C 1
ATOM 1658 O O . LEU A 1 226 ? -10.098 -10.757 16.032 1.00 87.19 226 LEU A O 1
ATOM 1662 N N . LEU A 1 227 ? -7.935 -10.309 16.424 1.00 86.25 227 LEU A N 1
ATOM 1663 C CA . LEU A 1 227 ? -7.619 -11.628 16.968 1.00 86.25 227 LEU A CA 1
ATOM 1664 C C . LEU A 1 227 ? -7.913 -11.657 18.481 1.00 86.25 227 LEU A C 1
ATOM 1666 O O . LEU A 1 227 ? -7.208 -10.980 19.227 1.00 86.25 227 LEU A O 1
ATOM 1670 N N . PRO A 1 228 ? -8.899 -12.438 18.972 1.00 80.00 228 PRO A N 1
ATOM 1671 C CA . PRO A 1 228 ? -9.390 -12.335 20.353 1.00 80.00 228 PRO A CA 1
ATOM 1672 C C . PRO A 1 228 ? -8.308 -12.492 21.429 1.00 80.00 228 PRO A C 1
ATOM 1674 O O . PRO A 1 228 ? -8.226 -11.683 22.352 1.00 80.00 228 PRO A O 1
ATOM 1677 N N . HIS A 1 229 ? -7.436 -13.496 21.299 1.00 82.56 229 HIS A N 1
ATOM 1678 C CA . HIS A 1 229 ? -6.365 -13.745 22.272 1.00 82.56 229 HIS A CA 1
ATOM 1679 C C . HIS A 1 229 ? -5.175 -12.785 22.121 1.00 82.56 229 HIS A C 1
ATOM 1681 O O . HIS A 1 229 ? -4.485 -12.472 23.094 1.00 82.56 229 HIS A O 1
ATOM 1687 N N . PHE A 1 230 ? -4.942 -12.277 20.911 1.00 82.19 230 PHE A N 1
ATOM 1688 C CA . PHE A 1 230 ? -3.903 -11.280 20.678 1.00 82.19 230 PHE A CA 1
ATOM 1689 C C . PHE A 1 230 ? -4.340 -9.922 21.234 1.00 82.19 230 PHE A C 1
ATOM 1691 O O . PHE A 1 230 ? -3.556 -9.265 21.910 1.00 82.19 230 PHE A O 1
ATOM 1698 N N . ALA A 1 231 ? -5.612 -9.553 21.063 1.00 84.62 231 ALA A N 1
ATOM 1699 C CA . ALA A 1 231 ? -6.184 -8.310 21.564 1.00 84.62 231 ALA A CA 1
ATOM 1700 C C . ALA A 1 231 ? -6.109 -8.198 23.090 1.00 84.62 231 ALA A C 1
ATOM 1702 O O . ALA A 1 231 ? -5.720 -7.154 23.609 1.00 84.62 231 ALA A O 1
ATOM 1703 N N . THR A 1 232 ? -6.404 -9.275 23.823 1.00 86.00 232 THR A N 1
ATOM 1704 C CA . THR A 1 232 ? -6.268 -9.280 25.289 1.00 86.00 232 THR A CA 1
ATOM 1705 C C . THR A 1 232 ? -4.811 -9.160 25.733 1.00 86.00 232 THR A C 1
ATOM 1707 O O . THR A 1 232 ? -4.513 -8.439 26.684 1.00 86.00 232 THR A O 1
ATOM 1710 N N . THR A 1 233 ? -3.889 -9.820 25.031 1.00 85.81 233 THR A N 1
ATOM 1711 C CA . THR A 1 233 ? -2.454 -9.771 25.349 1.00 85.81 233 THR A CA 1
ATOM 1712 C C . THR A 1 233 ? -1.865 -8.390 25.060 1.00 85.81 233 THR A C 1
ATOM 1714 O O . THR A 1 233 ? -1.144 -7.841 25.894 1.00 85.81 233 THR A O 1
ATOM 1717 N N . VAL A 1 234 ? -2.220 -7.804 23.917 1.00 84.25 234 VAL A N 1
ATOM 1718 C CA . VAL A 1 234 ? -1.843 -6.447 23.505 1.00 84.25 234 VAL A CA 1
ATOM 1719 C C . VAL A 1 234 ? -2.424 -5.401 24.454 1.00 84.25 234 VAL A C 1
ATOM 1721 O O . VAL A 1 234 ? -1.728 -4.451 24.797 1.00 84.25 234 VAL A O 1
ATOM 1724 N N . ALA A 1 235 ? -3.659 -5.584 24.933 1.00 85.06 235 ALA A N 1
ATOM 1725 C CA . ALA A 1 235 ? -4.259 -4.680 25.913 1.00 85.06 235 ALA A CA 1
ATOM 1726 C C . ALA A 1 235 ? -3.459 -4.638 27.228 1.00 85.06 235 ALA A C 1
ATOM 1728 O O . ALA A 1 235 ? -3.323 -3.572 27.822 1.00 85.06 235 ALA A O 1
ATOM 1729 N N . ARG A 1 236 ? -2.883 -5.772 27.657 1.00 89.88 236 ARG A N 1
ATOM 1730 C CA . ARG A 1 236 ? -2.003 -5.834 28.840 1.00 89.88 236 ARG A CA 1
ATOM 1731 C C . ARG A 1 236 ? -0.605 -5.277 28.572 1.00 89.88 236 ARG A C 1
ATOM 1733 O O . ARG A 1 236 ? -0.026 -4.639 29.442 1.00 89.88 236 ARG A O 1
ATOM 1740 N N . HIS A 1 237 ? -0.066 -5.506 27.377 1.00 91.19 237 HIS A N 1
ATOM 1741 C CA . HIS A 1 237 ? 1.305 -5.139 27.010 1.00 91.19 237 HIS A CA 1
ATOM 1742 C C . HIS A 1 237 ? 1.320 -4.118 25.873 1.00 91.19 237 HIS A C 1
ATOM 1744 O O . HIS A 1 237 ? 1.949 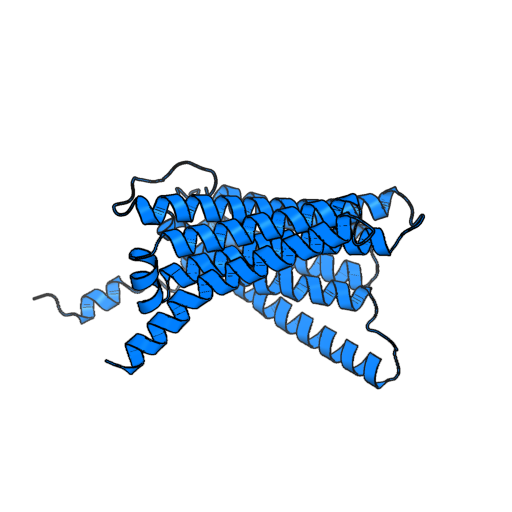-4.327 24.836 1.00 91.19 237 HIS A O 1
ATOM 1750 N N . ARG A 1 238 ? 0.624 -2.994 26.066 1.00 90.19 238 ARG A N 1
ATOM 1751 C CA . ARG A 1 238 ? 0.476 -1.941 25.048 1.00 90.19 238 ARG A CA 1
ATOM 1752 C C . ARG A 1 238 ? 1.814 -1.468 24.470 1.00 90.19 238 ARG A C 1
ATOM 1754 O O . ARG A 1 238 ? 1.905 -1.202 23.272 1.00 90.19 238 ARG A O 1
ATOM 1761 N N . TRP A 1 239 ? 2.847 -1.415 25.308 1.00 93.12 239 TRP A N 1
ATOM 1762 C CA . TRP A 1 239 ? 4.199 -1.029 24.915 1.00 93.12 239 TRP A CA 1
ATOM 1763 C C . TRP A 1 239 ? 4.779 -1.921 23.802 1.00 93.12 239 TRP A C 1
ATOM 1765 O O . TRP A 1 239 ? 5.532 -1.425 22.972 1.00 93.12 239 TRP A O 1
ATOM 1775 N N . LEU A 1 240 ? 4.399 -3.206 23.713 1.00 92.50 240 LEU A N 1
ATOM 1776 C CA . LEU A 1 240 ? 4.848 -4.098 22.634 1.00 92.50 240 LEU A CA 1
ATOM 1777 C C . LEU A 1 240 ? 4.301 -3.649 21.278 1.00 92.50 240 LEU A C 1
ATOM 1779 O O . LEU A 1 240 ? 5.042 -3.612 20.298 1.00 92.50 240 LEU A O 1
ATOM 1783 N N . LEU A 1 241 ? 3.020 -3.272 21.220 1.00 92.94 241 LEU A N 1
ATOM 1784 C CA . LEU A 1 241 ? 2.408 -2.784 19.985 1.00 92.94 241 LEU A CA 1
ATOM 1785 C C . LEU A 1 241 ? 2.964 -1.409 19.591 1.00 92.94 241 LEU A C 1
ATOM 1787 O O . LEU A 1 241 ? 3.249 -1.177 18.419 1.00 92.94 241 LEU A O 1
ATOM 1791 N N . GLU A 1 242 ? 3.164 -0.520 20.567 1.00 95.19 242 GLU A N 1
ATOM 1792 C CA . GLU A 1 242 ? 3.808 0.783 20.355 1.00 95.19 242 GLU A CA 1
ATOM 1793 C C . GLU A 1 242 ? 5.222 0.642 19.793 1.00 95.19 242 GLU A C 1
ATOM 1795 O O . GLU A 1 242 ? 5.541 1.269 18.779 1.00 95.19 242 GLU A O 1
ATOM 1800 N N . SER A 1 243 ? 6.043 -0.215 20.401 1.00 95.94 243 SER A N 1
ATOM 1801 C CA . SER A 1 243 ? 7.396 -0.510 19.932 1.00 95.94 243 SER A CA 1
ATOM 1802 C C . SER A 1 243 ? 7.380 -1.136 18.542 1.00 95.94 243 SER A C 1
ATOM 1804 O O . SER A 1 243 ? 8.109 -0.674 17.669 1.00 95.94 243 SER A O 1
ATOM 1806 N N . ALA A 1 244 ? 6.513 -2.124 18.295 1.00 95.88 244 ALA A N 1
ATOM 1807 C CA . ALA A 1 244 ? 6.394 -2.765 16.989 1.00 95.88 244 ALA A CA 1
ATOM 1808 C C . ALA A 1 244 ? 6.067 -1.756 15.881 1.00 95.88 244 ALA A C 1
ATOM 1810 O O . ALA A 1 244 ? 6.771 -1.694 14.875 1.00 95.88 244 ALA A O 1
ATOM 1811 N N . VAL A 1 245 ? 5.039 -0.922 16.071 1.00 96.31 245 VAL A N 1
ATOM 1812 C CA . VAL A 1 245 ? 4.645 0.076 15.065 1.00 96.31 245 VAL A CA 1
ATOM 1813 C C . VAL A 1 245 ? 5.714 1.155 14.892 1.00 96.31 245 VAL A C 1
ATOM 1815 O O . VAL A 1 245 ? 5.974 1.575 13.765 1.00 96.31 245 VAL A O 1
ATOM 1818 N N . THR A 1 246 ? 6.362 1.587 15.975 1.00 97.12 246 THR A N 1
ATOM 1819 C CA . THR A 1 246 ? 7.442 2.584 15.909 1.00 97.12 246 THR A CA 1
ATOM 1820 C C . THR A 1 246 ? 8.640 2.049 15.128 1.00 97.12 246 THR A C 1
ATOM 1822 O O . THR A 1 246 ? 9.133 2.734 14.237 1.00 97.12 246 THR A O 1
ATOM 1825 N N . LEU A 1 247 ? 9.061 0.810 15.400 1.00 97.94 247 LEU A N 1
ATOM 1826 C CA . LEU A 1 247 ? 10.141 0.133 14.679 1.00 97.94 247 LEU A CA 1
ATOM 1827 C C . LEU A 1 247 ? 9.803 -0.059 13.195 1.00 97.94 247 LEU A C 1
ATOM 1829 O O . LEU A 1 247 ? 10.644 0.209 12.340 1.00 97.94 247 LEU A O 1
ATOM 1833 N N . LEU A 1 248 ? 8.567 -0.456 12.876 1.00 97.75 248 LEU A N 1
ATOM 1834 C CA . LEU A 1 248 ? 8.102 -0.589 11.493 1.00 97.75 248 LEU A CA 1
ATOM 1835 C C . LEU A 1 248 ? 8.118 0.752 10.751 1.00 97.75 248 LEU A C 1
ATOM 1837 O O . LEU A 1 248 ? 8.652 0.823 9.647 1.00 97.75 248 LEU A O 1
ATOM 1841 N N . ALA A 1 249 ? 7.573 1.810 11.357 1.00 97.44 249 ALA A N 1
ATOM 1842 C CA . ALA A 1 249 ? 7.531 3.140 10.756 1.00 97.44 249 ALA A CA 1
ATOM 1843 C C . ALA A 1 249 ? 8.935 3.737 10.580 1.00 97.44 249 ALA A C 1
ATOM 1845 O O . ALA A 1 249 ? 9.235 4.283 9.520 1.00 97.44 249 ALA A O 1
ATOM 1846 N N . ALA A 1 250 ? 9.802 3.606 11.588 1.00 98.00 250 ALA A N 1
ATOM 1847 C CA . ALA A 1 250 ? 11.189 4.057 11.516 1.00 98.00 250 ALA A CA 1
ATOM 1848 C C . ALA A 1 250 ? 11.974 3.282 10.450 1.00 98.00 250 ALA A C 1
ATOM 1850 O O . ALA A 1 250 ? 12.647 3.894 9.624 1.00 98.00 250 ALA A O 1
ATOM 1851 N N . GLY A 1 251 ? 11.836 1.953 10.419 1.00 98.06 251 GLY A N 1
ATOM 1852 C CA . GLY A 1 251 ? 12.475 1.105 9.417 1.00 98.06 251 GLY A CA 1
ATOM 1853 C C . GLY A 1 251 ? 12.051 1.456 7.991 1.00 98.06 251 GLY A C 1
ATOM 1854 O O . GLY A 1 251 ? 12.906 1.655 7.126 1.00 98.06 251 GLY A O 1
ATOM 1855 N N . ALA A 1 252 ? 10.744 1.645 7.774 1.00 97.94 252 ALA A N 1
ATOM 1856 C CA . ALA A 1 252 ? 10.203 2.084 6.493 1.00 97.94 252 ALA A CA 1
ATOM 1857 C C . ALA A 1 252 ? 10.743 3.467 6.095 1.00 97.94 252 ALA A C 1
ATOM 1859 O O . ALA A 1 252 ? 11.203 3.633 4.972 1.00 97.94 252 ALA A O 1
ATOM 1860 N N . LEU A 1 253 ? 10.743 4.450 7.003 1.00 97.94 253 LEU A N 1
ATOM 1861 C CA . LEU A 1 253 ? 11.249 5.798 6.718 1.00 97.94 253 LEU A CA 1
ATOM 1862 C C . LEU A 1 253 ? 12.737 5.804 6.358 1.00 97.94 253 LEU A C 1
ATOM 1864 O O . LEU A 1 253 ? 13.099 6.402 5.348 1.00 97.94 253 LEU A O 1
ATOM 1868 N N . LEU A 1 254 ? 13.586 5.127 7.141 1.00 97.81 254 LEU A N 1
ATOM 1869 C CA . LEU A 1 254 ? 15.023 5.037 6.852 1.00 97.81 254 LEU A CA 1
ATOM 1870 C C . LEU A 1 254 ? 15.267 4.459 5.461 1.00 97.81 254 LEU A C 1
ATOM 1872 O O . LEU A 1 254 ? 16.047 5.007 4.684 1.00 97.81 254 LEU A O 1
ATOM 1876 N N . ARG A 1 255 ? 14.555 3.380 5.134 1.00 96.81 255 ARG A N 1
ATOM 1877 C CA . ARG A 1 255 ? 14.687 2.705 3.850 1.00 96.81 255 ARG A CA 1
ATOM 1878 C C . ARG A 1 255 ? 14.201 3.569 2.691 1.00 96.81 255 ARG A C 1
ATOM 1880 O O . ARG A 1 255 ? 14.923 3.718 1.715 1.00 96.81 255 ARG A O 1
ATOM 1887 N N . VAL A 1 256 ? 13.027 4.184 2.824 1.00 97.62 256 VAL A N 1
ATOM 1888 C CA . VAL A 1 256 ? 12.457 5.084 1.811 1.00 97.62 256 VAL A CA 1
ATOM 1889 C C . VAL A 1 256 ? 13.388 6.261 1.538 1.00 97.62 256 VAL A C 1
ATOM 1891 O O . VAL A 1 256 ? 13.646 6.571 0.379 1.00 97.62 256 VAL A O 1
ATOM 1894 N N . VAL A 1 257 ? 13.916 6.902 2.584 1.00 96.81 257 VAL A N 1
ATOM 1895 C CA . VAL A 1 257 ? 14.820 8.054 2.445 1.00 96.81 257 VAL A CA 1
ATOM 1896 C C . VAL A 1 257 ? 16.130 7.643 1.773 1.00 96.81 257 VAL A C 1
ATOM 1898 O O . VAL A 1 257 ? 16.536 8.286 0.809 1.00 96.81 257 VAL A O 1
ATOM 1901 N N . ALA A 1 258 ? 16.765 6.562 2.228 1.00 96.19 258 ALA A N 1
ATOM 1902 C CA . ALA A 1 258 ? 18.024 6.089 1.658 1.00 96.19 258 ALA A CA 1
ATOM 1903 C C . ALA A 1 258 ? 17.870 5.668 0.184 1.00 96.19 258 ALA A C 1
ATOM 1905 O O . ALA A 1 258 ? 18.582 6.174 -0.687 1.00 96.19 258 ALA A O 1
ATOM 1906 N N . GLU A 1 259 ? 16.869 4.833 -0.120 1.00 95.88 259 GLU A N 1
ATOM 1907 C CA . GLU A 1 259 ? 16.595 4.381 -1.490 1.00 95.88 259 GLU A CA 1
ATOM 1908 C C . GLU A 1 259 ? 16.235 5.556 -2.425 1.00 95.88 259 GLU A C 1
ATOM 1910 O O . GLU A 1 259 ? 16.609 5.531 -3.595 1.00 95.88 259 GLU A O 1
ATOM 1915 N N . SER A 1 260 ? 15.591 6.618 -1.917 1.00 93.88 260 SER A N 1
ATOM 1916 C CA . SER A 1 260 ? 15.220 7.799 -2.720 1.00 93.88 260 SER A CA 1
ATOM 1917 C C . SER A 1 260 ? 16.381 8.750 -3.032 1.00 93.88 260 SER A C 1
ATOM 1919 O O . SER A 1 260 ? 16.299 9.484 -4.017 1.00 93.88 260 SER A O 1
ATOM 1921 N N . ILE A 1 261 ? 17.421 8.798 -2.188 1.00 91.44 261 ILE A N 1
ATOM 1922 C CA . ILE A 1 261 ? 18.533 9.756 -2.324 1.00 91.44 261 ILE A CA 1
ATOM 1923 C C . ILE A 1 261 ? 19.695 9.152 -3.112 1.00 91.44 261 ILE A C 1
ATOM 1925 O O . ILE A 1 261 ? 20.171 9.763 -4.064 1.00 91.44 261 ILE A O 1
ATOM 1929 N N . ALA A 1 262 ? 20.175 7.979 -2.694 1.00 89.00 262 ALA A N 1
ATOM 1930 C CA . ALA A 1 262 ? 21.432 7.408 -3.186 1.00 89.00 262 ALA A CA 1
ATOM 1931 C C . ALA A 1 262 ? 21.337 5.903 -3.497 1.00 89.00 262 ALA A C 1
ATOM 1933 O O . ALA A 1 262 ? 22.347 5.250 -3.771 1.00 89.00 262 ALA A O 1
ATOM 1934 N N . GLY A 1 263 ? 20.130 5.332 -3.450 1.00 89.69 263 GLY A N 1
ATOM 1935 C CA . GLY A 1 263 ? 19.904 3.918 -3.722 1.00 89.69 263 GLY A CA 1
ATOM 1936 C C . GLY A 1 263 ? 20.678 3.005 -2.770 1.00 89.69 263 GLY A C 1
ATOM 1937 O O . GLY A 1 263 ? 20.677 3.214 -1.556 1.00 89.69 263 GLY A O 1
ATOM 1938 N N . TYR A 1 264 ? 21.339 1.984 -3.320 1.00 88.81 264 TYR A N 1
ATOM 1939 C CA . TYR A 1 264 ? 22.024 0.934 -2.551 1.00 88.81 264 TYR A CA 1
ATOM 1940 C C . TYR A 1 264 ? 23.532 1.159 -2.360 1.00 88.81 264 TYR A C 1
ATOM 1942 O O . TYR A 1 264 ? 24.210 0.293 -1.813 1.00 88.81 264 TYR A O 1
ATOM 1950 N N . GLN A 1 265 ? 24.076 2.299 -2.795 1.00 90.06 265 GLN A N 1
ATOM 1951 C CA . GLN A 1 265 ? 25.522 2.538 -2.789 1.00 90.06 265 GLN A CA 1
ATOM 1952 C C . GLN A 1 265 ? 26.017 3.154 -1.468 1.00 90.06 265 GLN A C 1
ATOM 1954 O O . GLN A 1 265 ? 25.354 3.995 -0.855 1.00 90.06 265 GLN A O 1
ATOM 1959 N N . GLY A 1 266 ? 27.216 2.751 -1.032 1.00 92.44 266 GLY A N 1
ATOM 1960 C CA . GLY A 1 266 ? 27.926 3.334 0.113 1.00 92.44 266 GLY A CA 1
ATOM 1961 C C . GLY A 1 266 ? 27.124 3.348 1.423 1.00 92.44 266 GLY A C 1
ATOM 1962 O O . GLY A 1 266 ? 26.516 2.351 1.814 1.00 92.44 266 GLY A O 1
ATOM 1963 N N . LEU A 1 267 ? 27.112 4.500 2.107 1.00 94.44 267 LEU A N 1
ATOM 1964 C CA . LEU A 1 267 ? 26.386 4.692 3.372 1.00 94.44 267 LEU A CA 1
ATOM 1965 C C . LEU A 1 267 ? 24.870 4.481 3.220 1.00 94.44 267 LEU A C 1
ATOM 1967 O O . LEU A 1 267 ? 24.220 4.018 4.156 1.00 94.44 267 LEU A O 1
ATOM 1971 N N . SER A 1 268 ? 24.308 4.766 2.041 1.00 93.19 268 SER A N 1
ATOM 1972 C CA . SER A 1 268 ? 22.881 4.571 1.769 1.00 93.19 268 SER A CA 1
ATOM 1973 C C . SER A 1 268 ? 22.483 3.101 1.885 1.00 93.19 268 SER A C 1
ATOM 1975 O O . SER A 1 268 ? 21.504 2.780 2.557 1.00 93.19 268 SER A O 1
ATOM 1977 N N . GLY A 1 269 ? 23.298 2.188 1.342 1.00 93.88 269 GLY A N 1
ATOM 1978 C CA . GLY A 1 269 ? 23.078 0.745 1.469 1.00 93.88 269 GLY A CA 1
ATOM 1979 C C . GLY A 1 269 ? 23.037 0.269 2.927 1.00 93.88 269 GLY A C 1
ATOM 1980 O O . GLY A 1 269 ? 22.176 -0.533 3.293 1.00 93.88 269 GLY A O 1
ATOM 1981 N N . LEU A 1 270 ? 23.898 0.821 3.792 1.00 96.44 270 LEU A N 1
ATOM 1982 C CA . LEU A 1 270 ? 23.883 0.529 5.232 1.00 96.44 270 LEU A CA 1
ATOM 1983 C C . LEU A 1 270 ? 22.603 1.038 5.913 1.00 96.44 270 LEU A C 1
ATOM 1985 O O . LEU A 1 270 ? 22.029 0.331 6.742 1.00 96.44 270 LEU A O 1
ATOM 1989 N N . ILE A 1 271 ? 22.118 2.229 5.543 1.00 96.94 271 ILE A N 1
ATOM 1990 C CA . ILE A 1 271 ? 20.857 2.780 6.070 1.00 96.94 271 ILE A CA 1
ATOM 1991 C C . ILE A 1 271 ? 19.662 1.933 5.612 1.00 96.94 271 ILE A C 1
ATOM 1993 O O . ILE A 1 271 ? 18.763 1.666 6.410 1.00 96.94 271 ILE A O 1
ATOM 1997 N N . VAL A 1 272 ? 19.665 1.451 4.365 1.00 96.44 272 VAL A N 1
ATOM 1998 C CA . VAL A 1 272 ? 18.644 0.518 3.863 1.00 96.44 272 VAL A CA 1
ATOM 1999 C C . VAL A 1 272 ? 18.642 -0.786 4.660 1.00 96.44 272 VAL A C 1
ATOM 2001 O O . VAL A 1 272 ? 17.575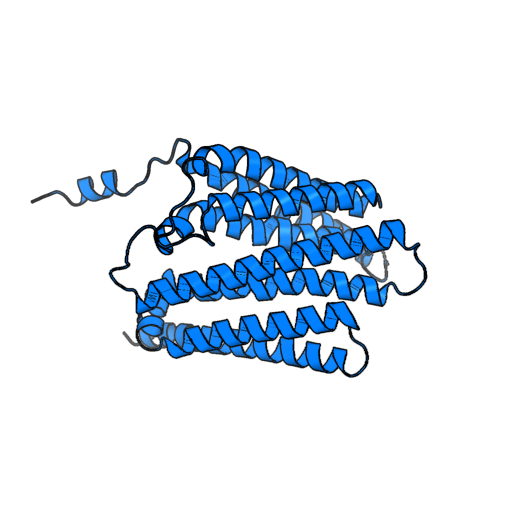 -1.247 5.077 1.00 96.44 272 VAL A O 1
ATOM 2004 N N . ALA A 1 273 ? 19.820 -1.361 4.912 1.00 96.50 273 ALA A N 1
ATOM 2005 C CA . ALA A 1 273 ? 19.959 -2.576 5.711 1.00 96.50 273 ALA A CA 1
ATOM 2006 C C . ALA A 1 273 ? 19.455 -2.369 7.148 1.00 96.50 273 ALA A C 1
ATOM 2008 O O . ALA A 1 273 ? 18.677 -3.184 7.649 1.00 96.50 273 ALA A O 1
ATOM 2009 N N . LEU A 1 274 ? 19.817 -1.249 7.783 1.00 97.94 274 LEU A N 1
ATOM 2010 C CA . LEU A 1 274 ? 19.314 -0.873 9.105 1.00 97.94 274 LEU A CA 1
ATOM 2011 C C . LEU A 1 274 ? 17.789 -0.708 9.102 1.00 97.94 274 LEU A C 1
ATOM 2013 O O . LEU A 1 274 ? 17.116 -1.230 9.987 1.00 97.94 274 LEU A O 1
ATOM 2017 N N . GLY A 1 275 ? 17.232 -0.037 8.091 1.00 97.56 275 GLY A N 1
ATOM 2018 C CA . GLY A 1 275 ? 15.788 0.105 7.925 1.00 97.56 275 GLY A CA 1
ATOM 2019 C C . GLY A 1 275 ? 15.083 -1.253 7.848 1.00 97.56 275 GLY A C 1
ATOM 2020 O O . GLY A 1 275 ? 14.117 -1.497 8.570 1.00 97.56 275 GLY A O 1
ATOM 2021 N N . GLY A 1 276 ? 15.630 -2.180 7.054 1.00 96.94 276 GLY A N 1
ATOM 2022 C CA . GLY A 1 276 ? 15.159 -3.565 6.982 1.00 96.94 276 GLY A CA 1
ATOM 2023 C C . GLY A 1 276 ? 15.242 -4.305 8.321 1.00 96.94 276 GLY A C 1
ATOM 2024 O O . GLY A 1 276 ? 14.277 -4.963 8.712 1.00 96.94 276 GLY A O 1
ATOM 2025 N N . ALA A 1 277 ? 16.350 -4.157 9.051 1.00 98.06 277 ALA A N 1
ATOM 2026 C CA . ALA A 1 277 ? 16.539 -4.766 10.367 1.00 98.06 277 ALA A CA 1
ATOM 2027 C C . ALA A 1 277 ? 15.527 -4.242 11.401 1.00 98.06 277 ALA A C 1
ATOM 2029 O O . ALA A 1 277 ? 14.943 -5.034 12.141 1.00 98.06 277 ALA A O 1
ATOM 2030 N N . LEU A 1 278 ? 15.253 -2.932 11.417 1.00 98.25 278 LEU A N 1
ATOM 2031 C CA . LEU A 1 278 ? 14.231 -2.342 12.287 1.00 98.25 278 LEU A CA 1
ATOM 2032 C C . LEU A 1 278 ? 12.829 -2.846 11.938 1.00 98.25 278 LEU A C 1
ATOM 2034 O O . LEU A 1 278 ? 12.077 -3.209 12.841 1.00 98.25 278 LEU A O 1
ATOM 2038 N N . SER A 1 279 ? 12.476 -2.926 10.651 1.00 97.31 279 SER A N 1
ATOM 2039 C CA . SER A 1 279 ? 11.180 -3.476 10.242 1.00 97.31 279 SER A CA 1
ATOM 2040 C C . SER A 1 279 ? 11.032 -4.950 10.635 1.00 97.31 279 SER A C 1
ATOM 2042 O O . SER A 1 279 ? 9.982 -5.344 11.145 1.00 97.31 279 SER A O 1
ATOM 2044 N N . TYR A 1 280 ? 12.085 -5.756 10.463 1.00 97.31 280 TYR A N 1
ATOM 2045 C CA . TYR A 1 280 ? 12.106 -7.157 10.894 1.00 97.31 280 TYR A CA 1
ATOM 2046 C C . TYR A 1 280 ? 11.941 -7.293 12.413 1.00 97.31 280 TYR A C 1
ATOM 2048 O O . TYR A 1 280 ? 11.115 -8.080 12.886 1.00 97.31 280 TYR A O 1
ATOM 2056 N N . LEU A 1 281 ? 12.674 -6.489 13.189 1.00 97.81 281 LEU A N 1
ATOM 2057 C CA . LEU A 1 281 ? 12.558 -6.466 14.644 1.00 97.81 281 LEU A CA 1
ATOM 2058 C C . LEU A 1 281 ? 11.148 -6.047 15.075 1.00 97.81 281 LEU A C 1
ATOM 2060 O O . LEU A 1 281 ? 10.548 -6.709 15.917 1.00 97.81 281 LEU A O 1
ATOM 2064 N N . GLY A 1 282 ? 10.584 -5.003 14.462 1.00 96.50 282 GLY A N 1
ATOM 2065 C CA . GLY A 1 282 ? 9.222 -4.545 14.735 1.00 96.50 282 GLY A CA 1
ATOM 2066 C C . GLY A 1 282 ? 8.174 -5.628 14.479 1.00 96.50 282 GLY A C 1
ATOM 2067 O O . GLY A 1 282 ? 7.298 -5.853 15.316 1.00 96.50 282 GLY A O 1
ATOM 2068 N N . PHE A 1 283 ? 8.298 -6.361 13.370 1.00 93.81 283 PHE A N 1
ATOM 2069 C CA . PHE A 1 283 ? 7.423 -7.496 13.076 1.00 93.81 283 PHE A CA 1
ATOM 2070 C C . PHE A 1 283 ? 7.602 -8.646 14.079 1.00 93.81 283 PHE A C 1
ATOM 2072 O O . PHE A 1 283 ? 6.620 -9.216 14.550 1.00 93.81 283 PHE A O 1
ATOM 2079 N N . THR A 1 284 ? 8.843 -8.944 14.469 1.00 95.56 284 THR A N 1
ATOM 2080 C CA . THR A 1 284 ? 9.153 -9.974 15.473 1.00 95.56 284 THR A CA 1
ATOM 2081 C C . THR A 1 284 ? 8.530 -9.629 16.827 1.00 95.56 284 THR A C 1
ATOM 2083 O O . THR A 1 284 ? 7.867 -10.469 17.434 1.00 95.56 284 THR A O 1
ATOM 2086 N N . VAL A 1 285 ? 8.650 -8.373 17.267 1.00 95.06 285 VAL A N 1
ATOM 2087 C CA . VAL A 1 285 ? 8.010 -7.871 18.494 1.00 95.06 285 VAL A CA 1
ATOM 2088 C C . VAL A 1 285 ? 6.487 -8.026 18.425 1.00 95.06 285 VAL A C 1
ATOM 2090 O O . VAL A 1 285 ? 5.879 -8.451 19.406 1.00 95.06 285 VAL A O 1
ATOM 2093 N N . ALA A 1 286 ? 5.862 -7.754 17.274 1.00 92.25 286 ALA A N 1
ATOM 2094 C CA . ALA A 1 286 ? 4.425 -7.968 17.083 1.00 92.25 286 ALA A CA 1
ATOM 2095 C C . ALA A 1 286 ? 4.018 -9.454 17.095 1.00 92.25 286 ALA A C 1
ATOM 2097 O O . ALA A 1 286 ? 2.906 -9.780 17.512 1.00 92.25 286 ALA A O 1
ATOM 2098 N N . ALA A 1 287 ? 4.898 -10.358 16.660 1.00 92.19 287 ALA A N 1
ATOM 2099 C CA . ALA A 1 287 ? 4.635 -11.795 16.624 1.00 92.19 287 ALA A CA 1
ATOM 2100 C C . ALA A 1 287 ? 4.724 -12.462 18.010 1.00 92.19 287 ALA A C 1
ATOM 2102 O O . ALA A 1 287 ? 4.014 -13.439 18.260 1.00 92.19 287 ALA A O 1
ATOM 2103 N N . LEU A 1 288 ? 5.539 -11.934 18.933 1.00 91.88 288 LEU A N 1
ATOM 2104 C CA . LEU A 1 288 ? 5.721 -12.505 20.277 1.00 91.88 288 LEU A CA 1
ATOM 2105 C C . LEU A 1 288 ? 4.402 -12.662 21.066 1.00 91.88 288 LEU A C 1
ATOM 2107 O O . LEU A 1 288 ? 4.133 -13.773 21.534 1.00 91.88 288 LEU A O 1
ATOM 2111 N N . PRO A 1 289 ? 3.533 -11.634 21.197 1.00 88.38 289 PRO A N 1
ATOM 2112 C CA . PRO A 1 289 ? 2.266 -11.806 21.901 1.00 88.38 289 PRO A CA 1
ATOM 2113 C C . PRO A 1 289 ? 1.312 -12.773 21.188 1.00 88.38 289 PRO A C 1
ATOM 2115 O O . PRO A 1 289 ? 0.544 -13.462 21.857 1.00 88.38 289 PRO A O 1
ATOM 2118 N N . LEU A 1 290 ? 1.369 -12.873 19.854 1.00 87.44 290 LEU A N 1
ATOM 2119 C CA . LEU A 1 290 ? 0.579 -13.856 19.111 1.00 87.44 290 LEU A CA 1
ATOM 2120 C C . LEU A 1 290 ? 1.030 -15.280 19.461 1.00 87.44 290 LEU A C 1
ATOM 2122 O O . LEU A 1 290 ? 0.199 -16.106 19.840 1.00 87.44 290 LEU A O 1
ATOM 2126 N N . ALA A 1 291 ? 2.337 -15.545 19.417 1.00 89.56 291 ALA A N 1
ATOM 2127 C CA . ALA A 1 291 ? 2.909 -16.840 19.778 1.00 89.56 291 ALA A CA 1
ATOM 2128 C C . ALA A 1 291 ? 2.588 -17.221 21.231 1.00 89.56 291 ALA A C 1
ATOM 2130 O O . ALA A 1 291 ? 2.107 -18.326 21.487 1.00 89.56 291 ALA A O 1
ATOM 2131 N N . TRP A 1 292 ? 2.759 -16.286 22.173 1.00 88.06 292 TRP A N 1
ATOM 2132 C CA . TRP A 1 292 ? 2.400 -16.501 23.577 1.00 88.06 292 TRP A CA 1
ATOM 2133 C C . TRP A 1 292 ? 0.922 -16.864 23.727 1.00 88.06 292 TRP A C 1
ATOM 2135 O O . TRP A 1 292 ? 0.580 -17.813 24.433 1.00 88.06 292 TRP A O 1
ATOM 2145 N N . SER A 1 293 ? 0.039 -16.134 23.041 1.00 85.50 293 SER A N 1
ATOM 2146 C CA . SER A 1 293 ? -1.406 -16.350 23.124 1.00 85.50 293 SER A CA 1
ATOM 2147 C C . SER A 1 293 ? -1.824 -17.740 22.628 1.00 85.50 293 SER A C 1
ATOM 2149 O O . SER A 1 293 ? -2.684 -18.377 23.234 1.00 85.50 293 SER A O 1
ATOM 2151 N N . LEU A 1 294 ? -1.157 -18.255 21.590 1.00 86.75 294 LEU A N 1
ATOM 2152 C CA . LEU A 1 294 ? -1.385 -19.601 21.066 1.00 86.75 294 LEU A CA 1
ATOM 2153 C C . LEU A 1 294 ? -0.873 -20.685 22.021 1.00 86.75 294 LEU A C 1
ATOM 2155 O O . LEU A 1 294 ? -1.534 -21.707 22.194 1.00 86.75 294 LEU A O 1
ATOM 2159 N N . ILE A 1 295 ? 0.278 -20.467 22.664 1.00 90.12 295 ILE A N 1
ATOM 2160 C CA . ILE A 1 295 ? 0.818 -21.397 23.667 1.00 90.12 295 ILE A CA 1
ATOM 2161 C C . ILE A 1 295 ? -0.102 -21.453 24.889 1.00 90.12 295 ILE A C 1
ATOM 2163 O O . ILE A 1 295 ? -0.399 -22.540 25.378 1.00 90.12 295 ILE A O 1
ATOM 2167 N N . ALA A 1 296 ? -0.582 -20.300 25.362 1.00 87.44 296 ALA A N 1
ATOM 2168 C CA . ALA A 1 296 ? -1.510 -20.227 26.486 1.00 87.44 296 ALA A CA 1
ATOM 2169 C C . ALA A 1 296 ? -2.840 -20.932 26.177 1.00 87.44 296 ALA A C 1
ATOM 2171 O O . ALA A 1 296 ? -3.318 -21.700 27.005 1.00 87.44 296 ALA A O 1
ATOM 2172 N N . ALA A 1 297 ? -3.392 -20.741 24.973 1.00 86.00 297 ALA A N 1
ATOM 2173 C CA . ALA A 1 297 ? -4.634 -21.388 24.548 1.00 86.00 297 ALA A CA 1
ATOM 2174 C C . ALA A 1 297 ? -4.533 -22.921 24.464 1.00 86.00 297 ALA A C 1
ATOM 2176 O O . ALA A 1 297 ? -5.534 -23.597 24.638 1.00 86.00 297 ALA A O 1
ATOM 2177 N N . ARG A 1 298 ? -3.339 -23.480 24.219 1.00 91.00 298 ARG A N 1
ATOM 2178 C CA . ARG A 1 298 ? -3.118 -24.940 24.209 1.00 91.00 298 ARG A CA 1
ATOM 2179 C C . ARG A 1 298 ? -3.010 -25.563 25.602 1.00 91.00 298 ARG A C 1
ATOM 2181 O O . ARG A 1 298 ? -3.043 -26.783 25.709 1.00 91.00 298 ARG A O 1
ATOM 2188 N N . ARG A 1 299 ? -2.783 -24.751 26.638 1.00 91.38 299 ARG A N 1
ATOM 2189 C CA . ARG A 1 299 ? -2.644 -25.213 28.029 1.00 91.38 299 ARG A CA 1
ATOM 2190 C C . ARG A 1 299 ? -3.950 -25.124 28.824 1.00 91.38 299 ARG A C 1
ATOM 2192 O O . ARG A 1 299 ? -3.970 -25.606 29.952 1.00 91.38 299 ARG A O 1
ATOM 2199 N N . ALA A 1 300 ? -4.966 -24.462 28.272 1.00 85.94 300 ALA A N 1
ATOM 2200 C CA . ALA A 1 300 ? -6.301 -24.331 28.848 1.00 85.94 300 ALA A CA 1
ATOM 2201 C C . ALA A 1 300 ? -7.209 -25.451 28.331 1.00 85.94 300 ALA A C 1
ATOM 2203 O O . ALA A 1 300 ? -8.051 -25.911 29.129 1.00 85.94 300 ALA A O 1
#

Radius of gyration: 20.96 Å; Cα contacts (8 Å, |Δi|>4): 386; chains: 1; bounding box: 65×40×53 Å

Sequence (300 aa):
MWRIVDLRRHSIQPTSGATAAWERFLLVGAGSLAAAAVLNARAIVDLVGGAPIVPTAVAEAIAHLLLMGFALGLVLAIASRVLHRMLLVRAHPLLARAVPPLAALYGVSVAGVTLGWLVDFVPVRITSLLLQSSVLAAWLYLMGLFGPAARESNTPEVTGPTRRWFRIASGLLLLGSFITLSAHVRAAFGGSSGDALAETAVLSAGRHAVAQGLLLIVMVVMGGRLLPHFATTVARHRWLLESAVTLLAAGALLRVVAESIAGYQGLSGLIVALGGALSYLGFTVAALPLAWSLIAARRA